Protein AF-A0A8B9G8N4-F1 (afdb_monomer_lite)

InterPro domains:
  IPR025252 Domain of unknown function DUF4200 [PF13863] (50-156)
  IPR051147 Cilia- and flagella-associated domain-containing protein [PTHR21683] (44-314)

Secondary structure (DSSP, 8-state):
-------------------------PPP-SS-----SS------HHHHHHHHHHHHHHHHHHHHHHHHHHHHHHHHHHHHHHHHHHHHHHHHHHHHHHHHHHHHHHHHHHHHHHHHHHHHHHHHHHHHHHHHHHHHHHHHHHHHHHHHHHHHHHH-SS--S--GGGT-SSHHHHHHHHHHHHHHHHHHHHHHHHHHHHHHHHHHHHHHHHHHHHHHHHHHHHHHHHHHHHHHHHHHHHHHHHHHHHHHHHHHHHHHHHHHHHHHHHHHHHHHHHHHHT------TT-HHHHHHHHHHH-TTS---------------HHHHHHHHHHHHHHHHHHHTS----PPPPP------------

Radius of gyration: 54.18 Å; chains: 1; bounding box: 128×54×162 Å

Structure (mmCIF, N/CA/C/O backbone):
data_AF-A0A8B9G8N4-F1
#
_entry.id   AF-A0A8B9G8N4-F1
#
loop_
_atom_site.group_PDB
_atom_site.id
_atom_site.type_symbol
_atom_site.label_atom_id
_atom_site.label_alt_id
_atom_site.label_comp_id
_atom_site.label_asym_id
_atom_site.label_entity_id
_atom_site.label_seq_id
_atom_site.pdbx_PDB_ins_code
_atom_site.Cartn_x
_atom_site.Cartn_y
_atom_site.Cartn_z
_atom_site.occupancy
_atom_site.B_iso_or_equiv
_atom_site.auth_seq_id
_atom_site.auth_comp_id
_atom_site.auth_asym_id
_atom_site.auth_atom_id
_atom_site.pdbx_PDB_model_num
ATOM 1 N N . MET A 1 1 ? -46.587 6.186 -11.486 1.00 39.38 1 MET A N 1
ATOM 2 C CA . MET A 1 1 ? -45.884 4.904 -11.262 1.00 39.38 1 MET A CA 1
ATOM 3 C C . MET A 1 1 ? -44.493 5.245 -10.731 1.00 39.38 1 MET A C 1
ATOM 5 O O . MET A 1 1 ? -43.544 5.272 -11.493 1.00 39.38 1 MET A O 1
ATOM 9 N N . GLY A 1 2 ? -44.382 5.864 -9.561 1.00 39.53 2 GLY A N 1
ATOM 10 C CA . GLY A 1 2 ? -44.390 5.238 -8.231 1.00 39.53 2 GLY A CA 1
ATOM 11 C C . GLY A 1 2 ? -43.097 5.715 -7.550 1.00 39.53 2 GLY A C 1
ATOM 12 O O . GLY A 1 2 ? -42.035 5.189 -7.842 1.00 39.53 2 GLY A O 1
ATOM 13 N N . GLU A 1 3 ? -43.065 6.950 -7.050 1.00 33.06 3 GLU A N 1
ATOM 14 C CA . GLU A 1 3 ? -43.271 7.308 -5.633 1.00 33.06 3 GLU A CA 1
ATOM 15 C C . GLU A 1 3 ? -42.428 6.493 -4.642 1.00 33.06 3 GLU A C 1
ATOM 17 O O . GLU A 1 3 ? -42.730 5.333 -4.374 1.00 33.06 3 GLU A O 1
ATOM 22 N N . GLN A 1 4 ? -41.417 7.156 -4.067 1.00 36.22 4 GLN A N 1
ATOM 23 C CA . GLN A 1 4 ? -41.193 7.318 -2.617 1.00 36.22 4 GLN A CA 1
ATOM 24 C C . GLN A 1 4 ? -39.926 8.182 -2.437 1.00 36.22 4 GLN A C 1
ATOM 26 O O . GLN A 1 4 ? -38.817 7.757 -2.733 1.00 36.22 4 GLN A O 1
ATOM 31 N N . ALA A 1 5 ? -40.070 9.498 -2.275 1.00 33.59 5 ALA A N 1
ATOM 32 C CA . ALA A 1 5 ? -40.311 10.187 -1.002 1.00 33.59 5 ALA A CA 1
ATOM 33 C C . ALA A 1 5 ? -39.092 10.123 -0.061 1.00 33.59 5 ALA A C 1
ATOM 35 O O . ALA A 1 5 ? -38.991 9.283 0.826 1.00 33.59 5 ALA A O 1
ATOM 36 N N . TRP A 1 6 ? -38.177 11.070 -0.273 1.00 35.38 6 TRP A N 1
ATOM 37 C CA . TRP A 1 6 ? -37.201 11.517 0.714 1.00 35.38 6 TRP A CA 1
ATOM 38 C C . TRP A 1 6 ? -37.885 12.469 1.684 1.00 35.38 6 TRP A C 1
ATOM 40 O O . TRP A 1 6 ? -38.344 13.508 1.236 1.00 35.38 6 TRP A O 1
ATOM 50 N N . LEU A 1 7 ? -37.924 12.131 2.972 1.00 34.75 7 LEU A N 1
ATOM 51 C CA . LEU A 1 7 ? -38.084 13.016 4.137 1.00 34.75 7 LEU A CA 1
ATOM 52 C C . LEU A 1 7 ? -37.931 12.128 5.400 1.00 34.75 7 LEU A C 1
ATOM 54 O O . LEU A 1 7 ? -38.252 10.944 5.345 1.00 34.75 7 LEU A O 1
ATOM 58 N N . PRO A 1 8 ? -37.594 12.664 6.582 1.00 43.00 8 PRO A N 1
ATOM 59 C CA . PRO A 1 8 ? -36.436 13.482 6.915 1.00 43.00 8 PRO A CA 1
ATOM 60 C C . PRO A 1 8 ? -35.615 12.847 8.061 1.00 43.00 8 PRO A C 1
ATOM 62 O O . PRO A 1 8 ? -36.068 11.966 8.792 1.00 43.00 8 PRO A O 1
ATOM 65 N N . VAL A 1 9 ? -34.401 13.362 8.266 1.00 39.47 9 VAL A N 1
ATOM 66 C CA . VAL A 1 9 ? -33.625 13.168 9.497 1.00 39.47 9 VAL A CA 1
ATOM 67 C C . VAL A 1 9 ? -34.418 13.763 10.662 1.00 39.47 9 VAL A C 1
ATOM 69 O O . VAL A 1 9 ? -34.434 14.974 10.871 1.00 39.47 9 VAL A O 1
ATOM 72 N N . LEU A 1 10 ? -35.096 12.903 11.418 1.00 32.69 10 LEU A N 1
ATOM 73 C CA . LEU A 1 10 ? -35.648 13.240 12.722 1.00 32.69 10 LEU A CA 1
ATOM 74 C C . LEU A 1 10 ? -34.599 12.917 13.781 1.00 32.69 10 LEU A C 1
ATOM 76 O O . LEU A 1 10 ? -34.412 11.778 14.203 1.00 32.69 10 LEU A O 1
ATOM 80 N N . SER A 1 11 ? -33.927 13.982 14.208 1.00 40.81 11 SER A N 1
ATOM 81 C CA . SER A 1 11 ? -33.392 14.104 15.554 1.00 40.81 11 SER A CA 1
ATOM 82 C C . SER A 1 11 ? -34.480 13.701 16.552 1.00 40.81 11 SER A C 1
ATOM 84 O O . SER A 1 11 ? -35.465 14.412 16.738 1.00 40.81 11 SER A O 1
ATOM 86 N N . SER A 1 12 ? -34.317 12.544 17.188 1.00 33.06 12 SER A N 1
ATOM 87 C CA . SER A 1 12 ? -35.028 12.211 18.418 1.00 33.06 12 SER A CA 1
ATOM 88 C C . SER A 1 12 ? -34.006 12.055 19.537 1.00 33.06 12 SER A C 1
ATOM 90 O O . SER A 1 12 ? -33.732 10.957 20.021 1.00 33.06 12 SER A O 1
ATOM 92 N N . GLY A 1 13 ? -33.456 13.188 19.972 1.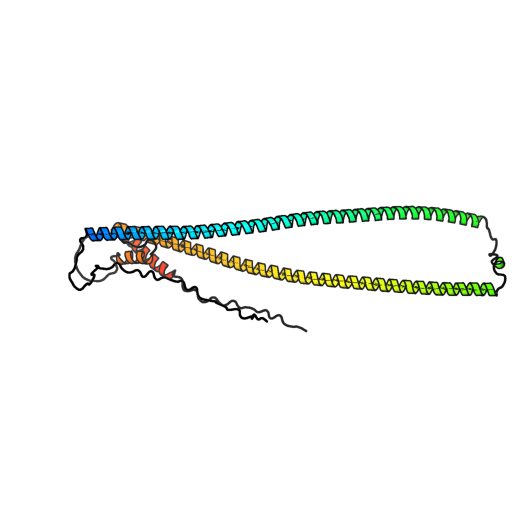00 38.06 13 GLY A N 1
ATOM 93 C CA . GLY A 1 13 ? -33.096 13.370 21.372 1.00 38.06 13 GLY A CA 1
ATOM 94 C C . GLY A 1 13 ? -34.372 13.296 22.210 1.00 38.06 13 GLY A C 1
ATOM 95 O O . GLY A 1 13 ? -34.955 14.312 22.568 1.00 38.06 13 GLY A O 1
ATOM 96 N N . GLY A 1 14 ? -34.855 12.080 22.451 1.00 29.02 14 GLY A N 1
ATOM 97 C CA . GLY A 1 14 ? -35.892 11.801 23.431 1.00 29.02 14 GLY A CA 1
ATOM 98 C C . GLY A 1 14 ? -35.212 11.447 24.750 1.00 29.02 14 GLY A C 1
ATOM 99 O O . GLY A 1 14 ? -34.323 10.593 24.746 1.00 29.02 14 GLY A O 1
ATOM 100 N N . PRO A 1 15 ? -35.578 12.074 25.879 1.00 34.56 15 PRO A N 1
ATOM 101 C CA . PRO A 1 15 ? -35.011 11.709 27.165 1.00 34.56 15 PRO A CA 1
ATOM 102 C C . PRO A 1 15 ? -35.326 10.237 27.425 1.00 34.56 15 PRO A C 1
ATOM 104 O O . PRO A 1 15 ? -36.451 9.788 27.184 1.00 34.56 15 PRO A O 1
ATOM 107 N N . CYS A 1 16 ? -34.351 9.493 27.947 1.00 31.69 16 CYS A N 1
ATOM 108 C CA . CYS A 1 16 ? -34.613 8.237 28.630 1.00 31.69 16 CYS A CA 1
ATOM 109 C C . CYS A 1 16 ? -35.627 8.528 29.741 1.00 31.69 16 CYS A C 1
ATOM 111 O O . CYS A 1 16 ? -35.262 8.856 30.868 1.00 31.69 16 CYS A O 1
ATOM 113 N N . ARG A 1 17 ? -36.923 8.423 29.429 1.00 30.75 17 ARG A N 1
ATOM 114 C CA . ARG A 1 17 ? -37.970 8.227 30.419 1.00 30.75 17 ARG A CA 1
ATOM 115 C C . ARG A 1 17 ? -37.684 6.851 30.989 1.00 30.75 17 ARG A C 1
ATOM 117 O O . ARG A 1 17 ? -38.178 5.833 30.512 1.00 30.75 17 ARG A O 1
ATOM 124 N N . VAL A 1 18 ? -36.816 6.834 31.995 1.00 31.03 18 VAL A N 1
ATOM 125 C CA . VAL A 1 18 ? -36.799 5.789 32.999 1.00 31.03 18 VAL A CA 1
ATOM 126 C C . VAL A 1 18 ? -38.251 5.699 33.440 1.00 31.03 18 VAL A C 1
ATOM 128 O O . VAL A 1 18 ? -38.769 6.605 34.092 1.00 31.03 18 VAL A O 1
ATOM 131 N N . LEU A 1 19 ? -38.943 4.647 33.004 1.00 31.84 19 LEU A N 1
ATOM 132 C CA . LEU A 1 19 ? -40.142 4.178 33.672 1.00 31.84 19 LEU A CA 1
ATOM 133 C C . LEU A 1 19 ? -39.670 3.737 35.058 1.00 31.84 19 LEU A C 1
ATOM 135 O O . LEU A 1 19 ? -39.466 2.556 35.331 1.00 31.84 19 LEU A O 1
ATOM 139 N N . LEU A 1 20 ? -39.446 4.723 35.927 1.00 32.00 20 LEU A N 1
ATOM 140 C CA . LEU A 1 20 ? -39.604 4.584 37.353 1.00 32.00 20 LEU A CA 1
ATOM 141 C C . LEU A 1 20 ? -41.070 4.214 37.502 1.00 32.00 20 LEU A C 1
ATOM 143 O O . LEU A 1 20 ? -41.938 5.071 37.625 1.00 32.00 20 LEU A O 1
ATOM 147 N N . MET A 1 21 ? -41.345 2.913 37.412 1.00 29.67 21 MET A N 1
ATOM 148 C CA . MET A 1 21 ? -42.465 2.354 38.137 1.00 29.67 21 MET A CA 1
ATOM 149 C C . MET A 1 21 ? -42.232 2.812 39.569 1.00 29.67 21 MET A C 1
ATOM 151 O O . MET A 1 21 ? -41.221 2.415 40.162 1.00 29.67 21 MET A O 1
ATOM 155 N N . PRO A 1 22 ? -43.079 3.702 40.107 1.00 32.06 22 PRO A N 1
ATOM 156 C CA . PRO A 1 22 ? -42.987 4.008 41.505 1.00 32.06 22 PRO A CA 1
ATOM 157 C C . PRO A 1 22 ? -43.350 2.694 42.178 1.00 32.06 22 PRO A C 1
ATOM 159 O O . PRO A 1 22 ? -44.507 2.271 42.169 1.00 32.06 22 PRO A O 1
ATOM 162 N N . TRP A 1 23 ? -42.350 2.020 42.743 1.00 31.38 23 TRP A N 1
ATOM 163 C CA . TRP A 1 23 ? -42.591 1.143 43.871 1.00 31.38 23 TRP A CA 1
ATOM 164 C C . TRP A 1 23 ? -43.091 2.077 44.959 1.00 31.38 23 TRP A C 1
ATOM 166 O O . TRP A 1 23 ? -42.331 2.608 45.762 1.00 31.38 23 TRP A O 1
ATOM 176 N N . ARG A 1 24 ? -44.386 2.385 44.884 1.00 27.33 24 ARG A N 1
ATOM 177 C CA . ARG A 1 24 ? -45.115 3.063 45.927 1.00 27.33 24 ARG A CA 1
ATOM 178 C C . ARG A 1 24 ? -45.006 2.088 47.082 1.00 27.33 24 ARG A C 1
ATOM 180 O O . ARG A 1 24 ? -45.647 1.040 47.068 1.00 27.33 24 ARG A O 1
ATOM 187 N N . TRP A 1 25 ? -44.082 2.373 47.989 1.00 29.38 25 TRP A N 1
ATOM 188 C CA . TRP A 1 25 ? -43.970 1.673 49.249 1.00 29.38 25 TRP A CA 1
ATOM 189 C C . TRP A 1 25 ? -45.291 1.955 49.956 1.00 29.38 25 TRP A C 1
ATOM 191 O O . TRP A 1 25 ? -45.520 3.043 50.482 1.00 29.38 25 TRP A O 1
ATOM 201 N N . VAL A 1 26 ? -46.241 1.038 49.787 1.00 33.56 26 VAL A N 1
ATOM 202 C CA . VAL A 1 26 ? -47.502 1.079 50.509 1.00 33.56 26 VAL A CA 1
ATOM 203 C C . VAL A 1 26 ? -47.109 0.737 51.941 1.00 33.56 26 VAL A C 1
ATOM 205 O O . VAL A 1 26 ? -46.559 -0.347 52.155 1.00 33.56 26 VAL A O 1
ATOM 208 N N . PRO A 1 27 ? -47.297 1.658 52.900 1.00 35.69 27 PRO A N 1
ATOM 209 C CA . PRO A 1 27 ? -46.991 1.368 54.290 1.00 35.69 27 PRO A CA 1
ATOM 210 C C . PRO A 1 27 ? -47.798 0.132 54.708 1.00 35.69 27 PRO A C 1
ATOM 212 O O . PRO A 1 27 ? -48.892 -0.087 54.171 1.00 35.69 27 PRO A O 1
ATOM 215 N N . PRO A 1 28 ? -47.283 -0.702 55.628 1.00 35.62 28 PRO A N 1
ATOM 216 C CA . PRO A 1 28 ? -48.047 -1.842 56.113 1.00 35.62 28 PRO A CA 1
ATOM 217 C C . PRO A 1 28 ? -49.401 -1.315 56.602 1.00 35.62 28 PRO A C 1
ATOM 219 O O . PRO A 1 28 ? -49.419 -0.298 57.303 1.00 35.62 28 PRO A O 1
ATOM 222 N N . PRO A 1 29 ? -50.537 -1.922 56.212 1.00 38.50 29 PRO A N 1
ATOM 223 C CA . PRO A 1 29 ? -51.821 -1.442 56.678 1.00 38.50 29 PRO A CA 1
ATOM 224 C C . PRO A 1 29 ? -51.824 -1.560 58.200 1.00 38.50 29 PRO A C 1
ATOM 226 O O . PRO A 1 29 ? -51.821 -2.663 58.752 1.00 38.50 29 PRO A O 1
ATOM 229 N N . GLY A 1 30 ? -51.802 -0.409 58.876 1.00 41.34 30 GLY A N 1
ATOM 230 C CA . GLY A 1 30 ? -52.313 -0.316 60.230 1.00 41.34 30 GLY A CA 1
ATOM 231 C C . GLY A 1 30 ? -53.709 -0.914 60.189 1.00 41.34 30 GLY A C 1
ATOM 232 O O . GLY A 1 30 ? -54.506 -0.492 59.363 1.00 41.34 30 GLY A O 1
ATOM 233 N N . HIS A 1 31 ? -53.914 -1.958 60.990 1.00 37.12 31 HIS A N 1
ATOM 234 C CA . HIS A 1 31 ? -55.184 -2.624 61.271 1.00 37.12 31 HIS A CA 1
ATOM 235 C C . HIS A 1 31 ? -56.150 -2.709 60.076 1.00 37.12 31 HIS A C 1
ATOM 237 O O . HIS A 1 31 ? -56.843 -1.755 59.743 1.00 37.12 31 HIS A O 1
ATOM 243 N N . SER A 1 32 ? -56.253 -3.887 59.458 1.00 38.97 32 SER A N 1
ATOM 244 C CA . SER A 1 32 ? -57.297 -4.202 58.479 1.00 38.97 32 SER A CA 1
ATOM 245 C C . SER A 1 32 ? -58.704 -4.086 59.091 1.00 38.97 32 SER A C 1
ATOM 247 O O . SER A 1 32 ? -59.327 -5.078 59.463 1.00 38.97 32 SER A O 1
ATOM 249 N N . GLU A 1 33 ? -59.229 -2.866 59.168 1.00 36.09 33 GLU A N 1
ATOM 250 C CA . GLU A 1 33 ? -60.650 -2.584 59.326 1.00 36.09 33 GLU A CA 1
ATOM 251 C C . GLU A 1 33 ? -61.278 -2.576 57.931 1.00 36.09 33 GLU A C 1
ATOM 253 O O . GLU A 1 33 ? -61.359 -1.565 57.237 1.00 36.09 33 GLU A O 1
ATOM 258 N N . LEU A 1 34 ? -61.684 -3.766 57.485 1.00 35.75 34 LEU A N 1
ATOM 259 C CA . LEU A 1 34 ? -62.596 -3.903 56.359 1.00 35.75 34 LEU A CA 1
ATOM 260 C C . LEU A 1 34 ? -63.964 -3.375 56.802 1.00 35.75 34 LEU A C 1
ATOM 262 O O . LEU A 1 34 ? -64.714 -4.066 57.492 1.00 35.75 34 LEU A O 1
ATOM 266 N N . HIS A 1 35 ? -64.290 -2.146 56.412 1.00 35.47 35 HIS A N 1
ATOM 267 C CA . HIS A 1 35 ? -65.642 -1.623 56.540 1.00 35.47 35 HIS A CA 1
ATOM 268 C C . HIS A 1 35 ? -66.554 -2.309 55.519 1.00 35.47 35 HIS A C 1
ATOM 270 O O . HIS A 1 35 ? -66.575 -1.977 54.338 1.00 35.47 35 HIS A O 1
ATOM 276 N N . THR A 1 36 ? -67.333 -3.270 56.002 1.00 38.47 36 THR A N 1
ATOM 277 C CA . THR A 1 36 ? -68.639 -3.621 55.435 1.00 38.47 36 THR A CA 1
ATOM 278 C C . THR A 1 36 ? -69.686 -3.363 56.507 1.00 38.47 36 THR A C 1
ATOM 280 O O . THR A 1 36 ? -69.408 -3.477 57.699 1.00 38.47 36 THR A O 1
ATOM 283 N N . ALA A 1 37 ? -70.873 -2.936 56.083 1.00 42.00 37 ALA A N 1
ATOM 284 C CA . ALA A 1 37 ? -71.862 -2.271 56.925 1.00 42.00 37 ALA A CA 1
ATOM 285 C C . ALA A 1 37 ? -72.417 -3.097 58.105 1.00 42.00 37 ALA A C 1
ATOM 287 O O . ALA A 1 37 ? -73.204 -2.550 58.870 1.00 42.00 37 ALA A O 1
ATOM 288 N N . HIS A 1 38 ? -72.030 -4.360 58.315 1.00 36.03 38 HIS A N 1
ATOM 289 C CA . HIS A 1 38 ? -72.494 -5.195 59.429 1.00 36.03 38 HIS A CA 1
ATOM 290 C C . HIS A 1 38 ? -71.322 -5.948 60.093 1.00 36.03 38 HIS A C 1
ATOM 292 O O . HIS A 1 38 ? -70.748 -6.843 59.487 1.00 36.03 38 HIS A O 1
ATOM 298 N N . GLY A 1 39 ? -71.017 -5.615 61.357 1.00 39.62 39 GLY A N 1
ATOM 299 C CA . GLY A 1 39 ? -70.266 -6.448 62.315 1.00 39.62 39 GLY A CA 1
ATOM 300 C C . GLY A 1 39 ? -68.752 -6.620 62.088 1.00 39.62 39 GLY A C 1
ATOM 301 O O . GLY A 1 39 ? -68.312 -7.236 61.124 1.00 39.62 39 GLY A O 1
ATOM 302 N N . ARG A 1 40 ? -67.925 -6.175 63.049 1.00 37.31 40 ARG A N 1
ATOM 303 C CA . ARG A 1 40 ? -66.485 -6.506 63.107 1.00 37.31 40 ARG A CA 1
ATOM 304 C C . ARG A 1 40 ? -66.292 -8.020 63.240 1.00 37.31 40 ARG A C 1
ATOM 306 O O . ARG A 1 40 ? -66.385 -8.563 64.339 1.00 37.31 40 ARG A O 1
ATOM 313 N N . MET A 1 41 ? -65.945 -8.696 62.149 1.00 49.38 41 MET A N 1
ATOM 314 C CA . MET A 1 41 ? -65.455 -10.071 62.211 1.00 49.38 41 MET A CA 1
ATOM 315 C C . MET A 1 41 ? -63.946 -10.051 62.476 1.00 49.38 41 MET A C 1
ATOM 317 O O . MET A 1 41 ? -63.127 -10.005 61.560 1.00 49.38 41 MET A O 1
ATOM 321 N N . VAL A 1 42 ? -63.566 -10.056 63.755 1.00 57.97 42 VAL A N 1
ATOM 322 C CA . VAL A 1 42 ? -62.172 -10.264 64.169 1.00 57.97 42 VAL A CA 1
ATOM 323 C C . VAL A 1 42 ? -61.807 -11.712 63.836 1.00 57.97 42 VAL A C 1
ATOM 325 O O . VAL A 1 42 ? -62.150 -12.644 64.563 1.00 57.97 42 VAL A O 1
ATOM 328 N N . LEU A 1 43 ? -61.151 -11.917 62.691 1.00 62.34 43 LEU A N 1
ATOM 329 C CA . LEU A 1 43 ? -60.581 -13.212 62.321 1.00 62.34 43 LEU A CA 1
ATOM 330 C C . LEU A 1 43 ? -59.625 -13.668 63.429 1.00 62.34 43 LEU A C 1
ATOM 332 O O . LEU A 1 43 ? -58.765 -12.902 63.867 1.00 62.34 43 LEU A O 1
ATOM 336 N N . ARG A 1 44 ? -59.743 -14.927 63.877 1.00 76.12 44 ARG A N 1
ATOM 337 C CA . ARG A 1 44 ? -58.830 -15.466 64.897 1.00 76.12 44 ARG A CA 1
ATOM 338 C C . ARG A 1 44 ? -57.377 -15.347 64.413 1.00 76.12 44 ARG A C 1
ATOM 340 O O . ARG A 1 44 ? -57.126 -15.582 63.223 1.00 76.12 44 ARG A O 1
ATOM 347 N N . PRO A 1 45 ? -56.412 -15.079 65.311 1.00 80.19 45 PRO A N 1
ATOM 348 C CA . PRO A 1 45 ? -54.993 -14.972 64.962 1.00 80.19 45 PRO A CA 1
ATOM 349 C C . PRO A 1 45 ? -54.465 -16.168 64.153 1.00 80.19 45 PRO A C 1
ATOM 351 O O . PRO A 1 45 ? -53.681 -16.001 63.221 1.00 80.19 45 PRO A O 1
ATOM 354 N N . SER A 1 46 ? -54.963 -17.372 64.446 1.00 81.69 46 SER A N 1
ATOM 355 C CA . SER A 1 46 ? -54.635 -18.613 63.737 1.00 81.69 46 SER A CA 1
ATOM 356 C C . SER A 1 46 ? -55.087 -18.617 62.271 1.00 81.69 46 SER A C 1
ATOM 358 O O . SER A 1 46 ? -54.321 -19.003 61.392 1.00 81.69 46 SER A O 1
ATOM 360 N N . THR A 1 47 ? -56.291 -18.128 61.975 1.00 86.00 47 THR A N 1
ATOM 361 C CA . THR A 1 47 ? -56.790 -17.955 60.598 1.00 86.00 47 THR A CA 1
ATOM 362 C C . THR A 1 47 ? -56.003 -16.898 59.825 1.00 86.00 47 THR A C 1
ATOM 364 O O . THR A 1 47 ? -55.688 -17.105 58.655 1.00 86.00 47 THR A O 1
ATOM 367 N N . CYS A 1 48 ? -55.625 -15.796 60.478 1.00 84.75 48 CYS A N 1
ATOM 368 C CA . CYS A 1 48 ? -54.842 -14.731 59.851 1.00 84.75 48 CYS A CA 1
ATOM 369 C C . CYS A 1 48 ? -53.423 -15.210 59.488 1.00 84.75 48 CYS A C 1
ATOM 371 O O . CYS A 1 48 ? -52.947 -14.982 58.376 1.00 84.75 48 CYS A O 1
ATOM 373 N N . LEU A 1 49 ? -52.782 -15.979 60.377 1.00 91.50 49 LEU A N 1
ATOM 374 C CA . LEU A 1 49 ? -51.488 -16.618 60.114 1.00 91.50 49 LEU A CA 1
ATOM 375 C C . LEU A 1 49 ? -51.532 -17.588 58.927 1.00 91.50 49 LEU A C 1
ATOM 377 O O . LEU A 1 49 ? -50.609 -17.603 58.113 1.00 91.50 49 LEU A O 1
ATOM 381 N N . LEU A 1 50 ? -52.589 -18.395 58.805 1.00 92.31 50 LEU A N 1
ATOM 382 C CA . LEU A 1 50 ? -52.732 -19.337 57.691 1.00 92.31 50 LEU A CA 1
ATOM 383 C C . LEU A 1 50 ? -52.910 -18.623 56.347 1.00 92.31 50 LEU A C 1
ATOM 385 O O . LEU A 1 50 ? -52.310 -19.044 55.358 1.00 92.31 50 LEU A O 1
ATOM 389 N N . LEU A 1 51 ? -53.682 -17.535 56.313 1.00 92.56 51 LEU A N 1
ATOM 390 C CA . LEU A 1 51 ? -53.824 -16.701 55.117 1.00 92.56 51 LEU A CA 1
ATOM 391 C C . LEU A 1 51 ? -52.487 -16.066 54.729 1.00 92.56 51 LEU A C 1
ATOM 393 O O . LEU A 1 51 ? -52.059 -16.204 53.587 1.00 92.56 51 LEU A O 1
ATOM 397 N N . LYS A 1 52 ? -51.758 -15.495 55.695 1.00 91.75 52 LYS A N 1
ATOM 398 C CA . LYS A 1 52 ? -50.432 -14.914 55.444 1.00 91.75 52 LYS A CA 1
ATOM 399 C C . LYS A 1 52 ? -49.421 -15.945 54.942 1.00 91.75 52 LYS A C 1
ATOM 401 O O . LYS A 1 52 ? -48.660 -15.651 54.028 1.00 91.75 52 LYS A O 1
ATOM 406 N N . ARG A 1 53 ? -49.439 -17.179 55.456 1.00 94.00 53 ARG A N 1
ATOM 407 C CA . ARG A 1 53 ? -48.589 -18.270 54.938 1.00 94.00 53 ARG A CA 1
ATOM 408 C C . ARG A 1 53 ? -48.924 -18.649 53.494 1.00 94.00 53 ARG A C 1
ATOM 410 O O . ARG A 1 53 ? -48.012 -18.947 52.726 1.00 94.00 53 ARG A O 1
ATOM 417 N N . ARG A 1 54 ? -50.206 -18.637 53.113 1.00 94.81 54 ARG A N 1
ATOM 418 C CA . ARG A 1 54 ? -50.627 -18.879 51.723 1.00 94.81 54 ARG A CA 1
ATOM 419 C C . ARG A 1 54 ? -50.179 -17.749 50.800 1.00 94.81 54 ARG A C 1
ATOM 421 O O . ARG A 1 54 ? -49.581 -18.038 49.769 1.00 94.81 54 ARG A O 1
ATOM 428 N N . GLU A 1 55 ? -50.370 -16.497 51.212 1.00 94.12 55 GLU A N 1
ATOM 429 C CA . GLU A 1 55 ? -49.899 -15.319 50.473 1.00 94.12 55 GLU A CA 1
ATOM 430 C C . GLU A 1 55 ? -48.380 -15.366 50.252 1.00 94.12 55 GLU A C 1
ATOM 432 O O . GLU A 1 55 ? -47.915 -15.195 49.128 1.00 94.12 55 GLU A O 1
ATOM 437 N N . VAL A 1 56 ? -47.595 -15.675 51.292 1.00 94.12 56 VAL A N 1
ATOM 438 C CA . VAL A 1 56 ? -46.133 -15.817 51.174 1.00 94.12 56 VAL A CA 1
ATOM 439 C C . VAL A 1 56 ? -45.768 -16.928 50.190 1.00 94.12 56 VAL A C 1
ATOM 441 O O . VAL A 1 56 ? -44.932 -16.713 49.316 1.00 94.12 56 VAL A O 1
ATOM 444 N N . ALA A 1 57 ? -46.429 -18.087 50.255 1.00 95.88 57 ALA A N 1
ATOM 445 C CA . ALA A 1 57 ? -46.176 -19.180 49.318 1.00 95.88 57 ALA A CA 1
ATOM 446 C C . ALA A 1 57 ? -46.526 -18.811 47.861 1.00 95.88 57 ALA A C 1
ATOM 448 O O . ALA A 1 57 ? -45.834 -19.229 46.932 1.00 95.88 57 ALA A O 1
ATOM 449 N N . GLU A 1 58 ? -47.582 -18.030 47.631 1.00 96.31 58 GLU A N 1
ATOM 450 C CA . GLU A 1 58 ? -47.952 -17.537 46.299 1.00 96.31 58 GLU A CA 1
ATOM 451 C C . GLU A 1 58 ? -46.953 -16.506 45.771 1.00 96.31 58 GLU A C 1
ATOM 453 O O . GLU A 1 58 ? -46.502 -16.616 44.627 1.00 96.31 58 GLU A O 1
ATOM 458 N N . VAL A 1 59 ? -46.541 -15.561 46.618 1.00 96.06 59 VAL A N 1
ATOM 459 C CA . VAL A 1 59 ? -45.522 -14.555 46.298 1.00 96.06 59 VAL A CA 1
ATOM 460 C C . VAL A 1 59 ? -44.178 -15.218 46.002 1.00 96.06 59 VAL A C 1
ATOM 462 O O . VAL A 1 59 ? -43.534 -14.884 45.006 1.00 96.06 59 VAL A O 1
ATOM 465 N N . GLU A 1 60 ? -43.772 -16.218 46.784 1.00 95.31 60 GLU A N 1
ATOM 466 C CA . GLU A 1 60 ? -42.561 -16.999 46.528 1.00 95.31 60 GLU A CA 1
ATOM 467 C C . GLU A 1 60 ? -42.620 -17.728 45.183 1.00 95.31 60 GLU A C 1
ATOM 469 O O . GLU A 1 60 ? -41.653 -17.691 44.417 1.00 95.31 60 GLU A O 1
ATOM 474 N N . ARG A 1 61 ? -43.751 -18.362 44.850 1.00 97.19 61 ARG A N 1
ATOM 475 C CA . ARG A 1 61 ? -43.939 -19.012 43.541 1.00 97.19 61 ARG A CA 1
ATOM 476 C C . ARG A 1 61 ? -43.878 -17.995 42.400 1.00 97.19 61 ARG A C 1
ATOM 478 O O . ARG A 1 61 ? -43.245 -18.270 41.380 1.00 97.19 61 ARG A O 1
ATOM 485 N N . ALA A 1 62 ? -44.491 -16.822 42.559 1.00 95.69 62 ALA A N 1
ATOM 486 C CA . ALA A 1 62 ? -44.455 -15.754 41.562 1.00 95.69 62 ALA A CA 1
ATOM 487 C C . ALA A 1 62 ? -43.031 -15.202 41.360 1.00 95.69 62 ALA A C 1
ATOM 489 O O . ALA A 1 62 ? -42.583 -15.045 40.223 1.00 95.69 62 ALA A O 1
ATOM 490 N N . LEU A 1 63 ? -42.284 -14.986 42.446 1.00 96.06 63 LEU A N 1
ATOM 491 C CA . LEU A 1 63 ? -40.878 -14.575 42.412 1.00 96.06 63 LEU A CA 1
ATOM 492 C C . LEU A 1 63 ? -39.989 -15.619 41.736 1.00 96.06 63 LEU A C 1
ATOM 494 O O . LEU A 1 63 ? -39.131 -15.250 40.934 1.00 96.06 63 LEU A O 1
ATOM 498 N N . ARG A 1 64 ? -40.196 -16.913 42.013 1.00 95.81 64 ARG A N 1
ATOM 499 C CA . ARG A 1 64 ? -39.464 -18.005 41.347 1.00 95.81 64 ARG A CA 1
ATOM 500 C C . ARG A 1 64 ? -39.698 -17.984 39.837 1.00 95.81 64 ARG A C 1
ATOM 502 O O . ARG A 1 64 ? -38.728 -17.914 39.088 1.00 95.81 64 ARG A O 1
ATOM 509 N N . ARG A 1 65 ? -40.957 -17.890 39.393 1.00 97.44 65 ARG A N 1
ATOM 510 C CA . ARG A 1 65 ? -41.300 -17.759 37.963 1.00 97.44 65 ARG A CA 1
ATOM 511 C C . ARG A 1 65 ? -40.657 -16.526 37.325 1.00 97.44 65 ARG A C 1
ATOM 513 O O . ARG A 1 65 ? -40.082 -16.622 36.245 1.00 97.44 65 ARG A O 1
ATOM 520 N N . GLN A 1 66 ? -40.691 -15.370 37.994 1.00 96.12 66 GLN A N 1
ATOM 521 C CA . GLN A 1 66 ? -40.032 -14.164 37.480 1.00 96.12 66 GLN A CA 1
ATOM 522 C C . GLN A 1 66 ? -38.512 -14.330 37.360 1.00 96.12 66 GLN A C 1
ATOM 524 O O . GLN A 1 66 ? -37.925 -13.873 36.379 1.00 96.12 66 GLN A O 1
ATOM 529 N N . ARG A 1 67 ? -37.863 -14.971 38.339 1.00 96.94 67 ARG A N 1
ATOM 530 C CA . ARG A 1 67 ? -36.418 -15.243 38.302 1.00 96.94 67 ARG A CA 1
ATOM 531 C C . ARG A 1 67 ? -36.064 -16.188 37.159 1.00 96.94 67 ARG A C 1
ATOM 533 O O . ARG A 1 67 ? -35.127 -15.892 36.427 1.00 96.94 67 ARG A O 1
ATOM 540 N N . GLU A 1 68 ? -36.834 -17.256 36.965 1.00 97.69 68 GLU A N 1
ATOM 541 C CA . GLU A 1 68 ? -36.650 -18.203 35.859 1.00 97.69 68 GLU A CA 1
ATOM 542 C C . GLU A 1 68 ? -36.777 -17.517 34.497 1.00 97.69 68 GLU A C 1
ATOM 544 O O . GLU A 1 68 ? -35.899 -17.673 33.650 1.00 97.69 68 GLU A O 1
ATOM 549 N N . VAL A 1 69 ? -37.814 -16.697 34.296 1.00 97.38 69 VAL A N 1
ATOM 550 C CA . VAL A 1 69 ? -38.006 -15.955 33.039 1.00 97.38 69 VAL A CA 1
ATOM 551 C C . VAL A 1 69 ? -36.858 -14.972 32.797 1.00 97.38 69 VAL A C 1
ATOM 553 O O . VAL A 1 69 ? -36.291 -14.952 31.705 1.00 97.38 69 VAL A O 1
ATOM 556 N N . ARG A 1 70 ? -36.449 -14.194 33.809 1.00 96.88 70 ARG A N 1
ATOM 557 C CA . ARG A 1 70 ? -35.312 -13.263 33.673 1.00 96.88 70 ARG A CA 1
ATOM 558 C C . ARG A 1 70 ? -33.996 -13.993 33.408 1.00 96.88 70 ARG A C 1
ATOM 560 O O . ARG A 1 70 ? -33.168 -13.492 32.652 1.00 96.88 70 ARG A O 1
ATOM 567 N N . PHE A 1 71 ? -33.787 -15.153 34.027 1.00 96.12 71 PHE A N 1
ATOM 568 C CA . PHE A 1 71 ? -32.596 -15.965 33.807 1.00 96.12 71 PHE A CA 1
ATOM 569 C C . PHE A 1 71 ? -32.566 -16.526 32.383 1.00 96.12 71 PHE A C 1
ATOM 571 O O . PHE A 1 71 ? -31.552 -16.375 31.706 1.00 96.12 71 PHE A O 1
ATOM 578 N N . ARG A 1 72 ? -33.687 -17.069 31.889 1.00 98.00 72 ARG A N 1
ATOM 579 C CA . ARG A 1 72 ? -33.816 -17.543 30.500 1.00 98.00 72 ARG A CA 1
ATOM 580 C C . ARG A 1 72 ? -33.514 -16.436 29.493 1.00 98.00 72 ARG A C 1
ATOM 582 O O . ARG A 1 72 ? -32.641 -16.613 28.654 1.00 98.00 72 ARG A O 1
ATOM 589 N N . GLN A 1 73 ? -34.109 -15.254 29.662 1.00 98.19 73 GLN A N 1
ATOM 590 C CA . GLN A 1 73 ? -33.832 -14.103 28.792 1.00 98.19 73 GLN A CA 1
ATOM 591 C C . GLN A 1 73 ? -32.358 -13.672 28.825 1.00 98.19 73 GLN A C 1
ATOM 593 O O . GLN A 1 73 ? -31.788 -13.305 27.799 1.00 98.19 73 GLN A O 1
ATOM 598 N N . ARG A 1 74 ? -31.711 -13.699 30.000 1.00 98.00 74 ARG A N 1
ATOM 599 C CA . ARG A 1 74 ? -30.271 -13.406 30.108 1.00 98.00 74 ARG A CA 1
ATOM 600 C C . ARG A 1 74 ? -29.431 -14.455 29.385 1.00 98.00 74 ARG A C 1
ATOM 602 O O . ARG A 1 74 ? -28.507 -14.081 28.670 1.00 98.00 74 ARG A O 1
ATOM 609 N N . MET A 1 75 ? -29.765 -15.733 29.534 1.00 97.75 75 MET A N 1
ATOM 610 C CA . MET A 1 75 ? -29.072 -16.824 28.851 1.00 97.75 75 MET A CA 1
ATOM 611 C C . MET A 1 75 ? -29.234 -16.747 27.332 1.00 97.75 75 MET A C 1
ATOM 613 O O . MET A 1 75 ? -28.249 -16.913 26.620 1.00 97.75 75 MET A O 1
ATOM 617 N N . GLU A 1 76 ? -30.423 -16.412 26.833 1.00 98.38 76 GLU A N 1
ATOM 618 C CA . GLU A 1 76 ? -30.673 -16.198 25.402 1.00 98.38 76 GLU A CA 1
ATOM 619 C C . GLU A 1 76 ? -29.836 -15.043 24.846 1.00 98.38 76 GLU A C 1
ATOM 621 O O . GLU A 1 76 ? -29.172 -15.198 23.823 1.00 98.38 76 GLU A O 1
ATOM 626 N N . ARG A 1 77 ? -29.779 -13.903 25.548 1.00 98.31 77 ARG A N 1
ATOM 627 C CA . ARG A 1 77 ? -28.934 -12.765 25.143 1.00 98.31 77 ARG A CA 1
ATOM 628 C C . ARG A 1 77 ? -27.452 -13.128 25.117 1.00 98.31 77 ARG A C 1
ATOM 630 O O . ARG A 1 77 ? -26.737 -12.722 24.204 1.00 98.31 77 ARG A O 1
ATOM 637 N N . LEU A 1 78 ? -26.982 -13.891 26.104 1.00 98.50 78 LEU A N 1
ATOM 638 C CA . LEU A 1 78 ? -25.599 -14.369 26.137 1.00 98.50 78 LEU A CA 1
ATOM 639 C C . LEU A 1 78 ? -25.318 -15.359 25.002 1.00 98.50 78 LEU A C 1
ATOM 641 O O . LEU A 1 78 ? -24.267 -15.264 24.376 1.00 98.50 78 LEU A O 1
ATOM 645 N N . ALA A 1 79 ? -26.250 -16.264 24.698 1.00 98.00 79 ALA A N 1
ATOM 646 C CA . ALA A 1 79 ? -26.127 -17.204 23.587 1.00 98.00 79 ALA A CA 1
ATOM 647 C C . ALA A 1 79 ? -26.072 -16.477 22.234 1.00 98.00 79 ALA A C 1
ATOM 649 O O . ALA A 1 79 ? -25.187 -16.751 21.427 1.00 98.00 79 ALA A O 1
ATOM 650 N N . GLN A 1 80 ? -26.940 -15.484 22.025 1.00 98.50 80 GLN A N 1
ATOM 651 C CA . GLN A 1 80 ? -26.908 -14.622 20.840 1.00 98.50 80 GLN A CA 1
ATOM 652 C C . GLN A 1 80 ? -25.579 -13.868 20.733 1.00 98.50 80 GLN A C 1
ATOM 654 O O . GLN A 1 80 ? -24.980 -13.806 19.661 1.00 98.50 80 GLN A O 1
ATOM 659 N N . ARG A 1 81 ? -25.077 -13.319 21.847 1.00 98.31 81 ARG A N 1
ATOM 660 C CA . ARG A 1 81 ? -23.793 -12.611 21.859 1.00 98.31 81 ARG A CA 1
ATOM 661 C C . ARG A 1 81 ? -22.626 -13.542 21.534 1.00 98.31 81 ARG A C 1
ATOM 663 O O . ARG A 1 81 ? -21.738 -13.124 20.801 1.00 98.31 81 ARG A O 1
ATOM 670 N N . ARG A 1 82 ? -22.638 -14.782 22.035 1.00 98.44 82 ARG A N 1
ATOM 671 C CA . ARG A 1 82 ? -21.641 -15.809 21.690 1.00 98.44 82 ARG A CA 1
ATOM 672 C C . ARG A 1 82 ? -21.655 -16.103 20.193 1.00 98.44 82 ARG A C 1
ATOM 674 O O . ARG A 1 82 ? -20.639 -15.898 19.552 1.00 98.44 82 ARG A O 1
ATOM 681 N N . GLN A 1 83 ? -22.822 -16.396 19.618 1.00 98.56 83 GLN A N 1
ATOM 682 C CA . GLN A 1 83 ? -22.947 -16.631 18.173 1.00 98.56 83 GLN A CA 1
ATOM 683 C C . GLN A 1 83 ? -22.452 -15.446 17.330 1.00 98.56 83 GLN A C 1
ATOM 685 O O . GLN A 1 83 ? -21.798 -15.636 16.309 1.00 98.56 83 GLN A O 1
ATOM 690 N N . GLN A 1 84 ? -22.736 -14.210 17.752 1.00 98.44 84 GLN A N 1
ATOM 691 C CA . GLN A 1 84 ? -22.230 -13.016 17.067 1.00 98.44 84 GLN A CA 1
ATOM 692 C C . GLN A 1 84 ? -20.705 -12.903 17.132 1.00 98.44 84 GLN A C 1
ATOM 694 O O . GLN A 1 84 ? -20.088 -12.454 16.166 1.00 98.44 84 GLN A O 1
ATOM 699 N N . LEU A 1 85 ? -20.100 -13.260 18.265 1.00 98.62 85 LEU A N 1
ATOM 700 C CA . LEU A 1 85 ? -18.648 -13.266 18.416 1.00 98.62 85 LEU A CA 1
ATOM 701 C C . LEU A 1 85 ? -18.020 -14.368 17.562 1.00 98.62 85 LEU A C 1
ATOM 703 O O . LEU A 1 85 ? -17.087 -14.064 16.828 1.00 98.62 85 LEU A O 1
ATOM 707 N N . ASP A 1 86 ? -18.596 -15.570 17.554 1.00 98.38 86 ASP A N 1
ATOM 708 C CA . ASP A 1 86 ? -18.116 -16.695 16.743 1.00 98.38 86 ASP A CA 1
ATOM 709 C C . ASP A 1 86 ? -18.131 -16.345 15.244 1.00 98.38 86 ASP A C 1
ATOM 711 O O . ASP A 1 86 ? -17.155 -16.564 14.528 1.00 98.38 86 ASP A O 1
ATOM 715 N N . GLN A 1 87 ? -19.205 -15.708 14.763 1.00 98.56 87 GLN A N 1
ATOM 716 C CA . GLN A 1 87 ? -19.295 -15.240 13.374 1.00 98.56 87 GLN A CA 1
ATOM 717 C C . GLN A 1 87 ? -18.265 -14.153 13.052 1.00 98.56 87 GLN A C 1
ATOM 719 O O . GLN A 1 87 ? -17.712 -14.121 11.954 1.00 98.56 87 GLN A O 1
ATOM 724 N N . ARG A 1 88 ? -18.016 -13.224 13.982 1.00 98.31 88 ARG A N 1
ATOM 725 C CA . ARG A 1 88 ? -17.001 -12.176 13.795 1.00 98.31 88 ARG A CA 1
ATOM 726 C C . ARG A 1 88 ? -15.602 -12.768 13.773 1.00 98.31 88 ARG A C 1
ATOM 728 O O . ARG A 1 88 ? -14.799 -12.363 12.942 1.00 98.31 88 ARG A O 1
ATOM 735 N N . GLU A 1 89 ? -15.333 -13.729 14.644 1.00 98.25 89 GLU A N 1
ATOM 736 C CA . GLU A 1 89 ? -14.068 -14.445 14.670 1.00 98.25 89 GLU A CA 1
ATOM 737 C C . GLU A 1 89 ? -13.834 -15.193 13.356 1.00 98.25 89 GLU A C 1
ATOM 739 O O . GLU A 1 89 ? -12.770 -15.046 12.763 1.00 98.25 89 GLU A O 1
ATOM 744 N N . GLN A 1 90 ? -14.835 -15.919 12.850 1.00 98.44 90 GLN A N 1
ATOM 745 C CA . GLN A 1 90 ? -14.757 -16.588 11.547 1.00 98.44 90 GLN A CA 1
ATOM 746 C C . GLN A 1 90 ? -14.448 -15.597 10.418 1.00 98.44 90 GLN A C 1
ATOM 748 O O . GLN A 1 90 ? -13.492 -15.804 9.681 1.00 98.44 90 GLN A O 1
ATOM 753 N N . ARG A 1 91 ? -15.155 -14.461 10.353 1.00 98.00 91 ARG A N 1
ATOM 754 C CA . ARG A 1 91 ? -14.874 -13.412 9.354 1.00 98.00 91 ARG A CA 1
ATOM 755 C C . ARG A 1 91 ? -13.441 -12.889 9.437 1.00 98.00 91 ARG A C 1
ATOM 757 O O . ARG A 1 91 ? -12.812 -12.665 8.409 1.00 98.00 91 ARG A O 1
ATOM 764 N N . LEU A 1 92 ? -12.922 -12.675 10.647 1.00 98.12 92 LEU A N 1
ATOM 765 C CA . LEU A 1 92 ? -11.540 -12.226 10.838 1.00 98.12 92 LEU A CA 1
ATOM 766 C C . LEU A 1 92 ? -10.533 -13.301 10.418 1.00 98.12 92 LEU A C 1
ATOM 768 O O . LEU A 1 92 ? -9.519 -12.970 9.806 1.00 98.12 92 LEU A O 1
ATOM 772 N N . ARG A 1 93 ? -10.822 -14.577 10.695 1.00 98.31 93 ARG A N 1
ATOM 773 C CA . ARG A 1 93 ? -10.007 -15.706 10.226 1.00 98.31 93 ARG A CA 1
ATOM 774 C C . ARG A 1 93 ? -9.987 -15.773 8.699 1.00 98.31 93 ARG A C 1
ATOM 776 O O . ARG A 1 93 ? -8.905 -15.875 8.132 1.00 98.31 93 ARG A O 1
ATOM 783 N N . ASP A 1 94 ? -11.135 -15.627 8.042 1.00 98.31 94 ASP A N 1
ATOM 784 C CA . ASP A 1 94 ? -11.236 -15.630 6.576 1.00 98.31 94 ASP A CA 1
ATOM 785 C C . ASP A 1 94 ? -10.441 -14.478 5.956 1.00 98.31 94 ASP A C 1
ATOM 787 O O . ASP A 1 94 ? -9.683 -14.667 5.006 1.00 98.31 94 ASP A O 1
ATOM 791 N N . VAL A 1 95 ? -10.553 -13.279 6.532 1.00 98.12 95 VAL A N 1
ATOM 792 C CA . VAL A 1 95 ? -9.754 -12.122 6.115 1.00 98.12 95 VAL A CA 1
ATOM 793 C C . VAL A 1 95 ? -8.258 -12.392 6.305 1.00 98.12 95 VAL A C 1
ATOM 795 O O . VAL A 1 95 ? -7.473 -12.107 5.403 1.00 98.12 95 VAL A O 1
ATOM 798 N N . GLY A 1 96 ? -7.859 -12.998 7.426 1.00 98.12 96 GLY A N 1
ATOM 799 C CA . GLY A 1 96 ? -6.478 -13.413 7.670 1.00 98.12 96 GLY A CA 1
ATOM 800 C C . GLY A 1 96 ? -5.953 -14.389 6.612 1.00 98.12 96 GLY A C 1
ATOM 801 O O . GLY A 1 96 ? -4.865 -14.179 6.081 1.00 98.12 96 GLY A O 1
ATOM 802 N N . LEU A 1 97 ? -6.740 -15.408 6.252 1.00 98.25 97 LEU A N 1
ATOM 803 C CA . LEU A 1 97 ? -6.394 -16.372 5.199 1.00 98.25 97 LEU A CA 1
ATOM 804 C C . LEU A 1 97 ? -6.302 -15.715 3.813 1.00 98.25 97 LEU A C 1
ATOM 806 O O . LEU A 1 97 ? -5.398 -16.016 3.035 1.00 98.25 97 LEU A O 1
ATOM 810 N N . ASN A 1 98 ? -7.195 -14.775 3.509 1.00 98.19 98 ASN A N 1
ATOM 811 C CA . ASN A 1 98 ? -7.148 -14.026 2.255 1.00 98.19 98 ASN A CA 1
ATOM 812 C C . ASN A 1 98 ? -5.894 -13.144 2.173 1.00 98.19 98 ASN A C 1
ATOM 814 O O . ASN A 1 98 ? -5.252 -13.074 1.122 1.00 98.19 98 ASN A O 1
ATOM 818 N N . PHE A 1 99 ? -5.506 -12.504 3.280 1.00 97.50 99 PHE A N 1
ATOM 819 C CA . PHE A 1 99 ? -4.278 -11.714 3.339 1.00 97.50 99 PHE A CA 1
ATOM 820 C C . PHE A 1 99 ? -3.024 -12.576 3.194 1.00 97.50 99 PHE A C 1
ATOM 822 O O . PHE A 1 99 ? -2.122 -12.200 2.447 1.00 97.50 99 PHE A O 1
ATOM 829 N N . THR A 1 100 ? -2.950 -13.741 3.843 1.00 98.00 100 THR A N 1
ATOM 830 C CA . THR A 1 100 ? -1.791 -14.634 3.681 1.00 98.00 100 THR A CA 1
ATOM 831 C C . THR A 1 100 ? -1.687 -15.164 2.252 1.00 98.00 100 THR A C 1
ATOM 833 O O . THR A 1 100 ? -0.598 -15.132 1.680 1.00 98.00 100 THR A O 1
ATOM 836 N N . ALA A 1 101 ? -2.804 -15.551 1.629 1.00 98.25 101 ALA A N 1
ATOM 837 C CA . ALA A 1 101 ? -2.835 -15.949 0.222 1.00 98.25 101 ALA A CA 1
ATOM 838 C C . ALA A 1 101 ? -2.398 -14.805 -0.712 1.00 98.25 101 ALA A C 1
ATOM 840 O O . ALA A 1 101 ? -1.638 -15.025 -1.659 1.00 98.25 101 ALA A O 1
ATOM 841 N N . PHE A 1 102 ? -2.816 -13.565 -0.430 1.00 98.31 102 PHE A N 1
ATOM 842 C CA . PHE A 1 102 ? -2.372 -12.387 -1.177 1.00 98.31 102 PHE A CA 1
ATOM 843 C C . PHE A 1 102 ? -0.858 -12.169 -1.068 1.00 98.31 102 PHE A C 1
ATOM 845 O O . PHE A 1 102 ? -0.210 -11.916 -2.086 1.00 98.31 102 PHE A O 1
ATOM 852 N N . LEU A 1 103 ? -0.292 -12.293 0.137 1.00 97.81 103 LEU A N 1
ATOM 853 C CA . LEU A 1 103 ? 1.149 -12.162 0.365 1.00 97.81 103 LEU A CA 1
ATOM 854 C C . LEU A 1 103 ? 1.944 -13.278 -0.325 1.00 97.81 103 LEU A C 1
ATOM 856 O O . LEU A 1 103 ? 2.988 -13.018 -0.915 1.00 97.81 103 LEU A O 1
ATOM 860 N N . GLN A 1 104 ? 1.439 -14.510 -0.325 1.00 98.31 104 GLN A N 1
ATOM 861 C CA . GLN A 1 104 ? 2.059 -15.606 -1.072 1.00 98.31 104 GLN A CA 1
ATOM 862 C C . GLN A 1 104 ? 2.025 -15.340 -2.582 1.00 98.31 104 GLN A C 1
ATOM 864 O O . GLN A 1 104 ? 3.041 -15.463 -3.265 1.00 98.31 104 GLN A O 1
ATOM 869 N N . ALA A 1 105 ? 0.880 -14.906 -3.116 1.00 98.00 105 ALA A N 1
ATOM 870 C CA . ALA A 1 105 ? 0.751 -14.571 -4.530 1.00 98.00 105 ALA A CA 1
ATOM 871 C C . ALA A 1 105 ? 1.633 -13.377 -4.930 1.00 98.00 105 ALA A C 1
ATOM 873 O O . ALA A 1 105 ? 2.161 -13.348 -6.045 1.00 98.00 105 ALA A O 1
ATOM 874 N N . SER A 1 106 ? 1.805 -12.386 -4.050 1.00 96.69 106 SER A N 1
ATOM 875 C CA . SER A 1 106 ? 2.699 -11.255 -4.301 1.00 96.69 106 SER A CA 1
ATOM 876 C C . SER A 1 106 ? 4.169 -11.675 -4.272 1.00 96.69 106 SER A C 1
ATOM 878 O O . SER A 1 106 ? 4.900 -11.275 -5.175 1.00 96.69 106 SER A O 1
ATOM 880 N N . ALA A 1 107 ? 4.577 -12.542 -3.341 1.00 97.38 107 ALA A N 1
ATOM 881 C CA . ALA A 1 107 ? 5.927 -13.101 -3.290 1.00 97.38 107 ALA A CA 1
ATOM 882 C C . ALA A 1 107 ? 6.265 -13.886 -4.570 1.00 97.38 107 ALA A C 1
ATOM 884 O O . ALA A 1 107 ? 7.287 -13.624 -5.199 1.00 97.38 107 ALA A O 1
ATOM 885 N N . VAL A 1 108 ? 5.358 -14.752 -5.041 1.00 98.25 108 VAL A N 1
ATOM 886 C CA . VAL A 1 108 ? 5.535 -15.486 -6.310 1.00 98.25 108 VAL A CA 1
ATOM 887 C C . VAL A 1 108 ? 5.636 -14.530 -7.507 1.00 98.25 108 VAL A C 1
ATOM 889 O O . VAL A 1 108 ? 6.425 -14.757 -8.424 1.00 98.25 108 VAL A O 1
ATOM 892 N N . ARG A 1 109 ? 4.860 -13.435 -7.530 1.00 97.25 109 ARG A N 1
ATOM 893 C CA . ARG A 1 109 ? 4.979 -12.409 -8.585 1.00 97.25 109 ARG A CA 1
ATOM 894 C C . ARG A 1 109 ? 6.326 -11.689 -8.537 1.00 97.25 109 ARG A C 1
ATOM 896 O O . ARG A 1 109 ? 6.905 -11.452 -9.595 1.00 97.25 109 ARG A O 1
ATOM 903 N N . GLN A 1 110 ? 6.812 -11.350 -7.344 1.00 97.50 110 GLN A N 1
ATOM 904 C CA . GLN A 1 110 ? 8.117 -10.713 -7.161 1.00 97.50 110 GLN A CA 1
ATOM 905 C C . GLN A 1 110 ? 9.247 -11.632 -7.622 1.00 97.50 110 GLN A C 1
ATOM 907 O O . GLN A 1 110 ? 10.093 -11.202 -8.399 1.00 97.50 110 GLN A O 1
ATOM 912 N N . GLU A 1 111 ? 9.220 -12.905 -7.231 1.00 97.75 111 GLU A N 1
ATOM 913 C CA . GLU A 1 111 ? 10.217 -13.890 -7.652 1.00 97.75 111 GLU A CA 1
ATOM 914 C C . GLU A 1 111 ? 10.252 -14.042 -9.178 1.00 97.75 111 GLU A C 1
ATOM 916 O O . GLU A 1 111 ? 11.318 -13.959 -9.785 1.00 97.75 111 GLU A O 1
ATOM 921 N N . ARG A 1 112 ? 9.085 -14.137 -9.829 1.00 97.75 112 ARG A N 1
ATOM 922 C CA . ARG A 1 112 ? 8.996 -14.176 -11.299 1.00 97.75 112 ARG A CA 1
ATOM 923 C C . ARG A 1 112 ? 9.540 -12.912 -11.960 1.00 97.75 112 ARG A C 1
ATOM 925 O O . ARG A 1 112 ? 10.173 -12.996 -13.008 1.00 97.75 112 ARG A O 1
ATOM 932 N N . ALA A 1 113 ? 9.277 -11.738 -11.388 1.00 97.50 113 ALA A N 1
ATOM 933 C CA . ALA A 1 113 ? 9.806 -10.482 -11.914 1.00 97.50 113 ALA A CA 1
ATOM 934 C C . ALA A 1 113 ? 11.338 -10.431 -11.800 1.00 97.50 113 ALA A C 1
ATOM 936 O O . ALA A 1 113 ? 12.004 -10.013 -12.746 1.00 97.50 113 ALA A O 1
ATOM 937 N N . LEU A 1 114 ? 11.894 -10.909 -10.683 1.00 97.94 114 LEU A N 1
ATOM 938 C CA . LEU A 1 114 ? 13.339 -11.010 -10.480 1.00 97.94 114 LEU A CA 1
ATOM 939 C C . LEU A 1 114 ? 13.984 -12.018 -11.437 1.00 97.94 114 LEU A C 1
ATOM 941 O O . LEU A 1 114 ? 15.007 -11.697 -12.035 1.00 97.94 114 LEU A O 1
ATOM 945 N N . GLN A 1 115 ? 13.371 -13.187 -11.634 1.00 98.06 115 GLN A N 1
ATOM 946 C CA . GLN A 1 115 ? 13.838 -14.193 -12.594 1.00 98.06 115 GLN A CA 1
ATOM 947 C C . GLN A 1 115 ? 13.869 -13.624 -14.017 1.00 98.06 115 GLN A C 1
ATOM 949 O O . GLN A 1 115 ? 14.913 -13.656 -14.658 1.00 98.06 115 GLN A O 1
ATOM 954 N N . ARG A 1 116 ? 12.788 -12.975 -14.468 1.00 97.62 116 ARG A N 1
ATOM 955 C CA . ARG A 1 116 ? 12.744 -12.322 -15.790 1.00 97.62 116 ARG A CA 1
ATOM 956 C C . ARG A 1 116 ? 13.785 -11.219 -15.938 1.00 97.62 116 ARG A C 1
ATOM 958 O O . ARG A 1 116 ? 14.386 -11.075 -16.996 1.00 97.62 116 ARG A O 1
ATOM 965 N N . ALA A 1 117 ? 14.007 -10.429 -14.888 1.00 97.69 117 ALA A N 1
ATOM 966 C CA . ALA A 1 117 ? 15.042 -9.404 -14.902 1.00 97.69 117 ALA A CA 1
ATOM 967 C C . ALA A 1 117 ? 16.449 -10.019 -14.986 1.00 97.69 117 ALA A C 1
ATOM 969 O O . ALA A 1 117 ? 17.308 -9.472 -15.674 1.00 97.69 117 ALA A O 1
ATOM 970 N N . ALA A 1 118 ? 16.694 -11.144 -14.310 1.00 97.50 118 ALA A N 1
ATOM 971 C CA . ALA A 1 118 ? 17.958 -11.869 -14.388 1.00 97.50 118 ALA A CA 1
ATOM 972 C C . ALA A 1 118 ? 18.173 -12.497 -15.775 1.00 97.50 118 ALA A C 1
ATOM 974 O O . ALA A 1 118 ? 19.245 -12.331 -16.348 1.00 97.50 118 ALA A O 1
ATOM 975 N N . GLU A 1 119 ? 17.146 -13.131 -16.341 1.00 98.19 119 GLU A N 1
ATOM 976 C CA . GLU A 1 119 ? 17.160 -13.691 -17.698 1.00 98.19 119 GLU A CA 1
ATOM 977 C C . GLU A 1 119 ? 17.423 -12.610 -18.750 1.00 98.19 119 GLU A C 1
ATOM 979 O O . GLU A 1 119 ? 18.304 -12.773 -19.587 1.00 98.19 119 GLU A O 1
ATOM 984 N N . ALA A 1 120 ? 16.735 -11.466 -18.673 1.00 97.56 120 ALA A N 1
ATOM 985 C CA . ALA A 1 120 ? 16.963 -10.349 -19.588 1.00 97.56 120 ALA A CA 1
ATOM 986 C C . ALA A 1 120 ? 18.399 -9.807 -19.486 1.00 97.56 120 ALA A C 1
ATOM 988 O O . ALA A 1 120 ? 19.025 -9.515 -20.501 1.00 97.56 120 ALA A O 1
ATOM 989 N N . ARG A 1 121 ? 18.956 -9.708 -18.270 1.00 97.50 121 ARG A N 1
ATOM 990 C CA . ARG A 1 121 ? 20.361 -9.310 -18.071 1.00 97.50 121 ARG A CA 1
ATOM 991 C C . ARG A 1 121 ? 21.333 -10.329 -18.660 1.00 97.50 121 ARG A C 1
ATOM 993 O O . ARG A 1 121 ? 22.325 -9.920 -19.253 1.00 97.50 121 ARG A O 1
ATOM 1000 N N . ALA A 1 122 ? 21.056 -11.623 -18.506 1.00 97.75 122 ALA A N 1
ATOM 1001 C CA . ALA A 1 122 ? 21.870 -12.681 -19.095 1.00 97.75 122 ALA A CA 1
ATOM 1002 C C . ALA A 1 122 ? 21.841 -12.614 -20.631 1.00 97.75 122 ALA A C 1
ATOM 1004 O O . ALA A 1 122 ? 22.897 -12.631 -21.250 1.00 97.75 122 ALA A O 1
ATOM 1005 N N . GLN A 1 123 ? 20.663 -12.420 -21.231 1.00 97.44 123 GLN A N 1
ATOM 1006 C CA . GLN A 1 123 ? 20.512 -12.267 -22.683 1.00 97.44 123 GLN A CA 1
ATOM 1007 C C . GLN A 1 123 ? 21.265 -11.048 -23.226 1.00 97.44 123 GLN A C 1
ATOM 1009 O O . GLN A 1 123 ? 21.929 -11.147 -24.252 1.00 97.44 123 GLN A O 1
ATOM 1014 N N . VAL A 1 124 ? 21.198 -9.904 -22.537 1.00 97.69 124 VAL A N 1
ATOM 1015 C CA . VAL A 1 124 ? 21.972 -8.713 -22.927 1.00 97.69 124 VAL A CA 1
ATOM 1016 C C . VAL A 1 124 ? 23.472 -8.993 -22.832 1.00 97.69 124 VAL A C 1
ATOM 1018 O O . VAL A 1 124 ? 24.202 -8.683 -23.764 1.00 97.69 124 VAL A O 1
ATOM 1021 N N . ALA A 1 125 ? 23.933 -9.649 -21.763 1.00 97.94 125 ALA A N 1
ATOM 1022 C CA . ALA A 1 125 ? 25.344 -10.003 -21.618 1.00 97.94 125 ALA A CA 1
ATOM 1023 C C . ALA A 1 125 ? 25.830 -10.979 -22.708 1.00 97.94 125 ALA A C 1
ATOM 1025 O O . ALA A 1 125 ? 26.960 -10.856 -23.182 1.00 97.94 125 ALA A O 1
ATOM 1026 N N . GLU A 1 126 ? 24.989 -11.929 -23.127 1.00 97.94 126 GLU A N 1
ATOM 1027 C CA . GLU A 1 126 ? 25.272 -12.821 -24.258 1.00 97.94 126 GLU A CA 1
ATOM 1028 C C . GLU A 1 126 ? 25.377 -12.036 -25.571 1.00 97.94 126 GLU A C 1
ATOM 1030 O O . GLU A 1 126 ? 26.371 -12.175 -26.285 1.00 97.94 126 GLU A O 1
ATOM 1035 N N . GLN A 1 127 ? 24.416 -11.150 -25.847 1.00 97.56 127 GLN A N 1
ATOM 1036 C CA . GLN A 1 127 ? 24.433 -10.285 -27.031 1.00 97.56 127 GLN A CA 1
ATOM 1037 C C . GLN A 1 127 ? 25.653 -9.356 -27.050 1.00 97.56 127 GLN A C 1
ATOM 1039 O O . GLN A 1 127 ? 26.293 -9.206 -28.090 1.00 97.56 127 GLN A O 1
ATOM 1044 N N . ASP A 1 128 ? 26.027 -8.774 -25.911 1.00 97.50 128 ASP A N 1
ATOM 1045 C CA . ASP A 1 128 ? 27.211 -7.923 -25.782 1.00 97.50 128 ASP A CA 1
ATOM 1046 C C . ASP A 1 128 ? 28.501 -8.720 -26.027 1.00 97.50 128 ASP A C 1
ATOM 1048 O O . ASP A 1 128 ? 29.421 -8.242 -26.700 1.00 97.50 128 ASP A O 1
ATOM 1052 N N . ALA A 1 129 ? 28.575 -9.959 -25.531 1.00 98.00 129 ALA A N 1
ATOM 1053 C CA . ALA A 1 129 ? 29.710 -10.844 -25.776 1.00 98.00 129 ALA A CA 1
ATOM 1054 C C . ALA A 1 129 ? 29.817 -11.241 -27.258 1.00 98.00 129 ALA A C 1
ATOM 1056 O O . ALA A 1 129 ? 30.918 -11.265 -27.816 1.00 98.00 129 ALA A O 1
ATOM 1057 N N . GLU A 1 130 ? 28.694 -11.528 -27.915 1.00 97.94 130 GLU A N 1
ATOM 1058 C CA . GLU A 1 130 ? 28.641 -11.801 -29.353 1.00 97.94 130 GLU A CA 1
ATOM 1059 C C . GLU A 1 130 ? 29.023 -10.573 -30.178 1.00 97.94 130 GLU A C 1
ATOM 1061 O O . GLU A 1 130 ? 29.868 -10.670 -31.074 1.00 97.94 130 GLU A O 1
ATOM 1066 N N . ALA A 1 131 ? 28.493 -9.400 -29.831 1.00 97.38 131 ALA A N 1
ATOM 1067 C CA . ALA A 1 131 ? 28.866 -8.142 -30.454 1.00 97.38 131 ALA A CA 1
ATOM 1068 C C . ALA A 1 131 ? 30.374 -7.906 -30.314 1.00 97.38 131 ALA A C 1
ATOM 1070 O O . ALA A 1 131 ? 31.043 -7.631 -31.311 1.00 97.38 131 ALA A O 1
ATOM 1071 N N . ALA A 1 132 ? 30.949 -8.077 -29.122 1.00 98.06 132 ALA A N 1
ATOM 1072 C CA . ALA A 1 132 ? 32.385 -7.931 -28.903 1.00 98.06 132 ALA A CA 1
ATOM 1073 C C . ALA A 1 132 ? 33.212 -8.901 -29.769 1.00 98.06 132 ALA A C 1
ATOM 1075 O O . ALA A 1 132 ? 34.210 -8.490 -30.369 1.00 98.06 132 ALA A O 1
ATOM 107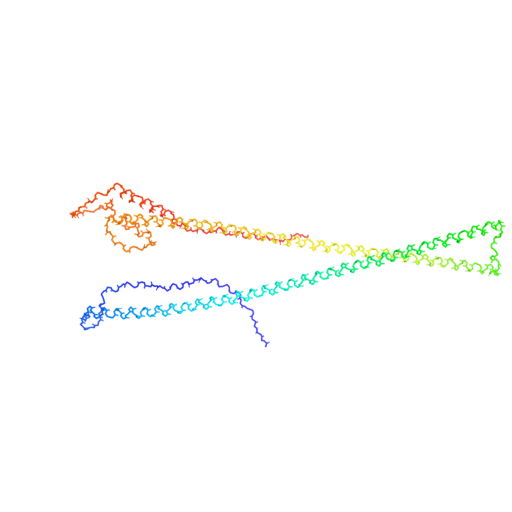6 N N . ARG A 1 133 ? 32.782 -10.165 -29.901 1.00 98.50 133 ARG A N 1
ATOM 1077 C CA . ARG A 1 133 ? 33.429 -11.157 -30.782 1.00 98.50 133 ARG A CA 1
ATOM 1078 C C . ARG A 1 133 ? 33.402 -10.718 -32.247 1.00 98.50 133 ARG A C 1
ATOM 1080 O O . ARG A 1 133 ? 34.438 -10.766 -32.911 1.00 98.50 133 ARG A O 1
ATOM 1087 N N . LEU A 1 134 ? 32.257 -10.252 -32.746 1.00 98.00 134 LEU A N 1
ATOM 1088 C CA . LEU A 1 134 ? 32.123 -9.767 -34.124 1.00 98.00 134 LEU A CA 1
ATOM 1089 C C . LEU A 1 134 ? 32.987 -8.523 -34.379 1.00 98.00 134 LEU A C 1
ATOM 1091 O O . LEU A 1 134 ? 33.660 -8.443 -35.406 1.00 98.00 134 LEU A O 1
ATOM 1095 N N . HIS A 1 135 ? 33.050 -7.583 -33.432 1.00 98.06 135 HIS A N 1
ATOM 1096 C CA . HIS A 1 135 ? 33.921 -6.408 -33.540 1.00 98.06 135 HIS A CA 1
ATOM 1097 C C . HIS A 1 135 ? 35.404 -6.796 -33.619 1.00 98.06 135 HIS A C 1
ATOM 1099 O O . HIS A 1 135 ? 36.139 -6.241 -34.435 1.00 98.06 135 HIS A O 1
ATOM 1105 N N . GLN A 1 136 ? 35.848 -7.778 -32.826 1.00 98.06 136 GLN A N 1
ATOM 1106 C CA . GLN A 1 136 ? 37.218 -8.298 -32.906 1.00 98.06 136 GLN A CA 1
ATOM 1107 C C . GLN A 1 136 ? 37.509 -8.940 -34.270 1.00 98.06 136 GLN A C 1
ATOM 1109 O O . GLN A 1 136 ? 38.569 -8.698 -34.851 1.00 98.06 136 GLN A O 1
ATOM 1114 N N . GLN A 1 137 ? 36.565 -9.715 -34.814 1.00 98.19 137 GLN A N 1
ATOM 1115 C CA . GLN A 1 137 ? 36.696 -10.311 -36.147 1.00 98.19 137 GLN A CA 1
ATOM 1116 C C . GLN A 1 137 ? 36.788 -9.241 -37.243 1.00 98.19 137 GLN A C 1
ATOM 1118 O O . GLN A 1 137 ? 37.673 -9.312 -38.099 1.00 98.19 137 GLN A O 1
ATOM 1123 N N . LEU A 1 138 ? 35.932 -8.216 -37.191 1.00 97.69 138 LEU A N 1
ATOM 1124 C CA . LEU A 1 138 ? 35.968 -7.091 -38.128 1.00 97.69 138 LEU A CA 1
ATOM 1125 C C . LEU A 1 138 ? 37.289 -6.323 -38.047 1.00 97.69 138 LEU A C 1
ATOM 1127 O O . LEU A 1 138 ? 37.881 -6.036 -39.086 1.00 97.69 138 LEU A O 1
ATOM 1131 N N . ALA A 1 139 ? 37.788 -6.044 -36.841 1.00 98.00 139 ALA A N 1
ATOM 1132 C CA . ALA A 1 139 ? 39.082 -5.394 -36.653 1.00 98.00 139 ALA A CA 1
ATOM 1133 C C . ALA A 1 139 ? 40.228 -6.228 -37.257 1.00 98.00 139 ALA A C 1
ATOM 1135 O O . ALA A 1 139 ? 41.102 -5.683 -37.933 1.00 98.00 139 ALA A O 1
ATOM 1136 N N . GLY A 1 140 ? 40.202 -7.554 -37.084 1.00 97.62 140 GLY A N 1
ATOM 1137 C CA . GLY A 1 140 ? 41.171 -8.463 -37.704 1.00 97.62 140 GLY A CA 1
ATOM 1138 C C . GLY A 1 140 ? 41.131 -8.426 -39.237 1.00 97.62 140 GLY A C 1
ATOM 1139 O O . GLY A 1 140 ? 42.176 -8.321 -39.886 1.00 97.62 140 GLY A O 1
ATOM 1140 N N . LEU A 1 141 ? 39.932 -8.446 -39.827 1.00 97.88 141 LEU A N 1
ATOM 1141 C CA . LEU A 1 141 ? 39.746 -8.339 -41.278 1.00 97.88 141 LEU A CA 1
ATOM 1142 C C . LEU A 1 141 ? 40.189 -6.974 -41.821 1.00 97.88 141 LEU A C 1
ATOM 1144 O O . LEU A 1 141 ? 40.847 -6.913 -42.860 1.00 97.88 141 LEU A O 1
ATOM 1148 N N . GLN A 1 142 ? 39.885 -5.886 -41.112 1.00 97.25 142 GLN A N 1
ATOM 1149 C CA . GLN A 1 142 ? 40.327 -4.536 -41.472 1.00 97.25 142 GLN A CA 1
ATOM 1150 C C . GLN A 1 142 ? 41.852 -4.431 -41.467 1.00 97.25 142 GLN A C 1
ATOM 1152 O O . GLN A 1 142 ? 42.431 -3.979 -42.451 1.00 97.25 142 GLN A O 1
ATOM 1157 N N . GLN A 1 143 ? 42.521 -4.943 -40.429 1.00 97.38 143 GLN A N 1
ATOM 1158 C CA . GLN A 1 143 ? 43.984 -4.992 -40.390 1.00 97.38 143 GLN A CA 1
ATOM 1159 C C . GLN A 1 143 ? 44.563 -5.806 -41.551 1.00 97.38 143 GLN A C 1
ATOM 1161 O O . GLN A 1 143 ? 45.578 -5.422 -42.133 1.00 97.38 143 GLN A O 1
ATOM 1166 N N . HIS A 1 144 ? 43.935 -6.929 -41.913 1.00 96.69 144 HIS A N 1
ATOM 1167 C CA . HIS A 1 144 ? 44.376 -7.730 -43.052 1.00 96.69 144 HIS A CA 1
ATOM 1168 C C . HIS A 1 144 ? 44.228 -6.969 -44.376 1.00 96.69 144 HIS A C 1
ATOM 1170 O O . HIS A 1 144 ? 45.178 -6.909 -45.159 1.00 96.69 144 HIS A O 1
ATOM 1176 N N . ARG A 1 145 ? 43.078 -6.319 -44.594 1.00 96.38 145 ARG A N 1
ATOM 1177 C CA . ARG A 1 145 ? 42.836 -5.441 -45.746 1.00 96.38 145 ARG A CA 1
ATOM 1178 C C . ARG A 1 145 ? 43.867 -4.318 -45.812 1.00 96.38 145 ARG A C 1
ATOM 1180 O O . ARG A 1 145 ? 44.418 -4.071 -46.878 1.00 96.38 145 ARG A O 1
ATOM 1187 N N . ASP A 1 146 ? 44.156 -3.663 -44.694 1.00 95.62 146 ASP A N 1
ATOM 1188 C CA . ASP A 1 146 ? 45.092 -2.540 -44.654 1.00 95.62 146 ASP A CA 1
ATOM 1189 C C . ASP A 1 146 ? 46.531 -2.999 -44.932 1.00 95.62 146 ASP A C 1
ATOM 1191 O O . ASP A 1 146 ? 47.248 -2.335 -45.678 1.00 95.62 146 ASP A O 1
ATOM 1195 N N . ARG A 1 147 ? 46.939 -4.179 -44.440 1.00 95.38 147 ARG A N 1
ATOM 1196 C CA . ARG A 1 147 ? 48.223 -4.809 -44.806 1.00 95.38 147 ARG A CA 1
ATOM 1197 C C . ARG A 1 147 ? 48.301 -5.119 -46.300 1.00 95.38 147 ARG A C 1
ATOM 1199 O O . ARG A 1 147 ? 49.334 -4.869 -46.918 1.00 95.38 147 ARG A O 1
ATOM 1206 N N . LEU A 1 148 ? 47.231 -5.653 -46.894 1.00 92.94 148 LEU A N 1
ATOM 1207 C CA . LEU A 1 148 ? 47.161 -5.895 -48.339 1.00 92.94 148 LEU A CA 1
ATOM 1208 C C . LEU A 1 148 ? 47.215 -4.582 -49.128 1.00 92.94 148 LEU A C 1
ATOM 1210 O O . LEU A 1 148 ? 47.963 -4.488 -50.096 1.00 92.94 148 LEU A O 1
ATOM 1214 N N . ALA A 1 149 ? 46.497 -3.549 -48.687 1.00 88.81 149 ALA A N 1
ATOM 1215 C CA . ALA A 1 149 ? 46.525 -2.225 -49.297 1.00 88.81 149 ALA A CA 1
ATOM 1216 C C . ALA A 1 149 ? 47.918 -1.586 -49.209 1.00 88.81 149 ALA A C 1
ATOM 1218 O O . ALA A 1 149 ? 48.388 -1.009 -50.184 1.00 88.81 149 ALA A O 1
ATOM 1219 N N . GLN A 1 150 ? 48.613 -1.715 -48.076 1.00 89.94 150 GLN A N 1
ATOM 1220 C CA . GLN A 1 150 ? 50.000 -1.266 -47.926 1.00 89.94 150 GLN A CA 1
ATOM 1221 C C . GLN A 1 150 ? 50.945 -2.025 -48.863 1.00 89.94 150 GLN A C 1
ATOM 1223 O O . GLN A 1 150 ? 51.768 -1.395 -49.521 1.00 89.94 150 GLN A O 1
ATOM 1228 N N . ARG A 1 151 ? 50.790 -3.352 -48.986 1.00 88.50 151 ARG A N 1
ATOM 1229 C CA . ARG A 1 151 ? 51.552 -4.164 -49.950 1.00 88.50 151 ARG A CA 1
ATOM 1230 C C . ARG A 1 151 ? 51.302 -3.712 -51.387 1.00 88.50 151 ARG A C 1
ATOM 1232 O O . ARG A 1 151 ? 52.260 -3.488 -52.117 1.00 88.50 151 ARG A O 1
ATOM 1239 N N . LEU A 1 152 ? 50.043 -3.499 -51.770 1.00 83.81 152 LEU A N 1
ATOM 1240 C CA . LEU A 1 152 ? 49.688 -2.958 -53.085 1.00 83.81 152 LEU A CA 1
ATOM 1241 C C . LEU A 1 152 ? 50.323 -1.582 -53.321 1.00 83.81 152 LEU A C 1
ATOM 1243 O O . LEU A 1 152 ? 50.922 -1.376 -54.367 1.00 83.81 152 LEU A O 1
ATOM 1247 N N . ARG A 1 153 ? 50.284 -0.673 -52.337 1.00 81.06 153 ARG A N 1
ATOM 1248 C CA . ARG A 1 153 ? 50.945 0.644 -52.427 1.00 81.06 153 ARG A CA 1
ATOM 1249 C C . ARG A 1 153 ? 52.463 0.526 -52.582 1.00 81.06 153 ARG A C 1
ATOM 1251 O O . ARG A 1 153 ? 53.037 1.253 -53.379 1.00 81.06 153 ARG A O 1
ATOM 1258 N N . SER A 1 154 ? 53.116 -0.396 -51.870 1.00 77.25 154 SER A N 1
ATOM 1259 C CA . SER A 1 154 ? 54.565 -0.625 -52.009 1.00 77.25 154 SER A CA 1
ATOM 1260 C C . SER A 1 154 ? 54.962 -1.254 -53.348 1.00 77.25 154 SER A C 1
ATOM 1262 O O . SER A 1 154 ? 56.070 -1.027 -53.822 1.00 77.25 154 SER A O 1
ATOM 1264 N N . LEU A 1 155 ? 54.056 -2.015 -53.971 1.00 77.00 155 LEU A N 1
ATOM 1265 C CA . LEU A 1 155 ? 54.231 -2.586 -55.310 1.00 77.00 155 LEU A CA 1
ATOM 1266 C C . LEU A 1 155 ? 53.893 -1.580 -56.426 1.00 77.00 155 LEU A C 1
ATOM 1268 O O . LEU A 1 155 ? 54.137 -1.861 -57.597 1.00 77.00 155 LEU A O 1
ATOM 1272 N N . HIS A 1 156 ? 53.352 -0.410 -56.075 1.00 57.50 156 HIS A N 1
ATOM 1273 C CA . HIS A 1 156 ? 52.975 0.644 -57.011 1.00 57.50 156 HIS A CA 1
ATOM 1274 C C . HIS A 1 156 ? 53.690 1.969 -56.680 1.00 57.50 156 HIS A C 1
ATOM 1276 O O . HIS A 1 156 ? 53.071 2.905 -56.168 1.00 57.50 156 HIS A O 1
ATOM 1282 N N . PRO A 1 157 ? 55.003 2.096 -56.968 1.00 55.94 157 PRO A N 1
ATOM 1283 C CA . PRO A 1 157 ? 55.654 3.394 -56.942 1.00 55.94 157 PRO A CA 1
ATOM 1284 C C . PRO A 1 157 ? 55.234 4.149 -58.209 1.00 55.94 157 PRO A C 1
ATOM 1286 O O . PRO A 1 157 ? 55.696 3.838 -59.299 1.00 55.94 157 PRO A O 1
ATOM 1289 N N . ALA A 1 158 ? 54.319 5.107 -58.052 1.00 58.53 158 ALA A N 1
ATOM 1290 C CA . ALA A 1 158 ? 53.877 6.034 -59.095 1.00 58.53 158 ALA A CA 1
ATOM 1291 C C . ALA A 1 158 ? 53.482 5.365 -60.428 1.00 58.53 158 ALA A C 1
ATOM 1293 O O . ALA A 1 158 ? 54.226 5.390 -61.404 1.00 58.53 158 ALA A O 1
ATOM 1294 N N . ALA A 1 159 ? 52.265 4.827 -60.504 1.00 52.28 159 ALA A N 1
ATOM 1295 C CA . ALA A 1 159 ? 51.652 4.543 -61.793 1.00 52.28 159 ALA A CA 1
ATOM 1296 C C . ALA A 1 159 ? 50.170 4.921 -61.778 1.00 52.28 159 ALA A C 1
ATOM 1298 O O . ALA A 1 159 ? 49.338 4.251 -61.176 1.00 52.28 159 ALA A O 1
ATOM 1299 N N . SER A 1 160 ? 49.919 5.998 -62.517 1.00 49.09 160 SER A N 1
ATOM 1300 C CA . SER A 1 160 ? 48.674 6.368 -63.178 1.00 49.09 160 SER A CA 1
ATOM 1301 C C . SER A 1 160 ? 47.531 6.882 -62.309 1.00 49.09 160 SER A C 1
ATOM 1303 O O . SER A 1 160 ? 46.874 6.163 -61.559 1.00 49.09 160 SER A O 1
ATOM 1305 N N . GLU A 1 161 ? 47.225 8.160 -62.549 1.00 52.84 161 GLU A N 1
ATOM 1306 C CA . GLU A 1 161 ? 45.848 8.636 -62.653 1.00 52.84 161 GLU A CA 1
ATOM 1307 C C . GLU A 1 161 ? 44.915 7.547 -63.206 1.00 52.84 161 GLU A C 1
ATOM 1309 O O . GLU A 1 161 ? 45.316 6.767 -64.078 1.00 52.84 161 GLU A O 1
ATOM 1314 N N . PRO A 1 162 ? 43.661 7.464 -62.741 1.00 51.94 162 PRO A N 1
ATOM 1315 C CA . PRO A 1 162 ? 42.770 6.448 -63.260 1.00 51.94 162 PRO A CA 1
ATOM 1316 C C . PRO A 1 162 ? 42.533 6.710 -64.755 1.00 51.94 162 PRO A C 1
ATOM 1318 O O . PRO A 1 162 ? 42.230 7.845 -65.132 1.00 51.94 162 PRO A O 1
ATOM 1321 N N . PRO A 1 163 ? 42.530 5.685 -65.624 1.00 53.84 163 PRO A N 1
ATOM 1322 C CA . PRO A 1 163 ? 41.817 5.787 -66.880 1.00 53.84 163 PRO A CA 1
ATOM 1323 C C . PRO A 1 163 ? 40.316 5.705 -66.558 1.00 53.84 163 PRO A C 1
ATOM 1325 O O . PRO A 1 163 ? 39.644 4.728 -66.873 1.00 53.84 163 PRO A O 1
ATOM 1328 N N . LEU A 1 164 ? 39.759 6.755 -65.942 1.00 50.31 164 LEU A N 1
ATOM 1329 C CA . LEU A 1 164 ? 38.313 7.012 -66.004 1.00 50.31 164 LEU A CA 1
ATOM 1330 C C . LEU A 1 164 ? 37.871 7.259 -67.460 1.00 50.31 164 LEU A C 1
ATOM 1332 O O . LEU A 1 164 ? 36.693 7.129 -67.785 1.00 50.31 164 LEU A O 1
ATOM 1336 N N . ALA A 1 165 ? 38.827 7.521 -68.357 1.00 49.56 165 ALA A N 1
ATOM 1337 C CA . ALA A 1 165 ? 38.620 7.725 -69.786 1.00 49.56 165 ALA A CA 1
ATOM 1338 C C . ALA A 1 165 ? 38.060 6.504 -70.548 1.00 49.56 165 ALA A C 1
ATOM 1340 O O . ALA A 1 165 ? 37.672 6.654 -71.700 1.00 49.56 165 ALA A O 1
ATOM 1341 N N . ALA A 1 166 ? 37.985 5.308 -69.948 1.00 51.62 166 ALA A N 1
ATOM 1342 C CA . ALA A 1 166 ? 37.408 4.138 -70.623 1.00 51.62 166 ALA A CA 1
ATOM 1343 C C . ALA A 1 166 ? 35.894 3.945 -70.384 1.00 51.62 166 ALA A C 1
ATOM 1345 O O . ALA A 1 166 ? 35.270 3.179 -71.115 1.00 51.62 166 ALA A O 1
ATOM 1346 N N . GLN A 1 167 ? 35.288 4.610 -69.389 1.00 54.62 167 GLN A N 1
ATOM 1347 C CA . GLN A 1 167 ? 33.853 4.448 -69.072 1.00 54.62 167 GLN A CA 1
ATOM 1348 C C . GLN A 1 167 ? 32.972 5.606 -69.556 1.00 54.62 167 GLN A C 1
ATOM 1350 O O . GLN A 1 167 ? 31.757 5.446 -69.655 1.00 54.62 167 GLN A O 1
ATOM 1355 N N . PHE A 1 168 ? 33.565 6.749 -69.903 1.00 54.62 168 PHE A N 1
ATOM 1356 C CA . PHE A 1 168 ? 32.833 7.923 -70.366 1.00 54.62 168 PHE A CA 1
ATOM 1357 C C . PHE A 1 168 ? 33.344 8.334 -71.740 1.00 54.62 168 PHE A C 1
ATOM 1359 O O . PHE A 1 168 ? 34.464 8.812 -71.884 1.00 54.62 168 PHE A O 1
ATOM 1366 N N . GLN A 1 169 ? 32.510 8.116 -72.754 1.00 60.78 169 GLN A N 1
ATOM 1367 C CA . GLN A 1 169 ? 32.851 8.393 -74.151 1.00 60.78 169 GLN A CA 1
ATOM 1368 C C . GLN A 1 169 ? 32.700 9.888 -74.521 1.00 60.78 169 GLN A C 1
ATOM 1370 O O . GLN A 1 169 ? 33.211 10.295 -75.558 1.00 60.78 169 GLN A O 1
ATOM 1375 N N . ASP A 1 170 ? 32.044 10.712 -73.681 1.00 74.88 170 ASP A N 1
ATOM 1376 C CA . ASP A 1 170 ? 31.798 12.150 -73.910 1.00 74.88 170 ASP A CA 1
ATOM 1377 C C . ASP A 1 170 ? 31.870 12.975 -72.598 1.00 74.88 170 ASP A C 1
ATOM 1379 O O . ASP A 1 170 ? 31.421 12.535 -71.535 1.00 74.88 170 ASP A O 1
ATOM 1383 N N . VAL A 1 171 ? 32.395 14.206 -72.673 1.00 81.94 171 VAL A N 1
ATOM 1384 C CA . VAL A 1 171 ? 32.485 15.184 -71.566 1.00 81.94 171 VAL A CA 1
ATOM 1385 C C . VAL A 1 171 ? 31.103 15.516 -71.005 1.00 81.94 171 VAL A C 1
ATOM 1387 O O . VAL A 1 171 ? 30.946 15.686 -69.794 1.00 81.94 171 VAL A O 1
ATOM 1390 N N . ARG A 1 172 ? 30.074 15.536 -71.861 1.00 82.12 172 ARG A N 1
ATOM 1391 C CA . ARG A 1 172 ? 28.683 15.751 -71.434 1.00 82.12 172 ARG A CA 1
ATOM 1392 C C . ARG A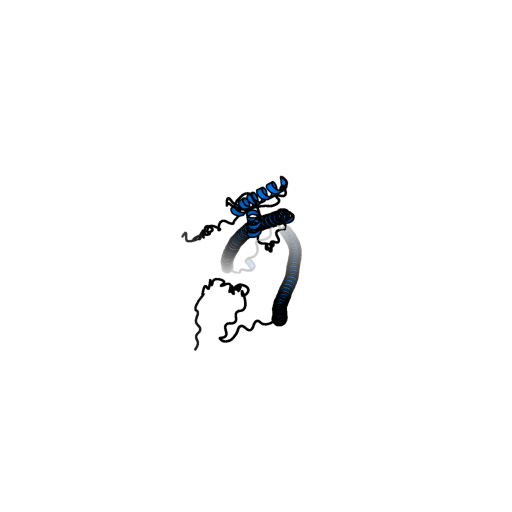 1 172 ? 28.182 14.644 -70.505 1.00 82.12 172 ARG A C 1
ATOM 1394 O O . ARG A 1 172 ? 27.473 14.939 -69.548 1.00 82.12 172 ARG A O 1
ATOM 1401 N N . SER A 1 173 ? 28.583 13.391 -70.734 1.00 82.50 173 SER A N 1
ATOM 1402 C CA . SER A 1 173 ? 28.217 12.262 -69.868 1.00 82.50 173 SER A CA 1
ATOM 1403 C C . SER A 1 173 ? 28.881 12.347 -68.493 1.00 82.50 173 SER A C 1
ATOM 1405 O O . SER A 1 173 ? 28.254 11.998 -67.495 1.00 82.50 173 SER A O 1
ATOM 1407 N N . MET A 1 174 ? 30.117 12.854 -68.418 1.00 83.12 174 MET A N 1
ATOM 1408 C CA . MET A 1 174 ? 30.780 13.109 -67.134 1.00 83.12 174 MET A CA 1
ATOM 1409 C C . MET A 1 174 ? 30.080 14.224 -66.354 1.00 83.12 174 MET A C 1
ATOM 1411 O O . MET A 1 174 ? 29.810 14.050 -65.168 1.00 83.12 174 MET A O 1
ATOM 1415 N N . LEU A 1 175 ? 29.736 15.337 -67.012 1.00 87.81 175 LEU A N 1
ATOM 1416 C CA . LEU A 1 175 ? 29.008 16.438 -66.372 1.00 87.81 175 LEU A CA 1
ATOM 1417 C C . LEU A 1 175 ? 27.643 15.981 -65.839 1.00 87.81 175 LEU A C 1
ATOM 1419 O O . LEU A 1 175 ? 27.345 16.234 -64.677 1.00 87.81 175 LEU A O 1
ATOM 1423 N N . ALA A 1 176 ? 26.876 15.214 -66.620 1.00 87.75 176 ALA A N 1
ATOM 1424 C CA . ALA A 1 176 ? 25.594 14.661 -66.176 1.00 87.75 176 ALA A CA 1
ATOM 1425 C C . ALA A 1 176 ? 25.739 13.710 -64.970 1.00 87.75 176 ALA A C 1
ATOM 1427 O O . ALA A 1 176 ? 24.910 13.720 -64.060 1.00 87.75 176 ALA A O 1
ATOM 1428 N N . HIS A 1 177 ? 26.806 12.901 -64.923 1.00 87.25 177 HIS A N 1
ATOM 1429 C CA . HIS A 1 177 ? 27.091 12.053 -63.763 1.00 87.25 177 HIS A CA 1
ATOM 1430 C C . HIS A 1 177 ? 27.439 12.882 -62.518 1.00 87.25 177 HIS A C 1
ATOM 1432 O O . HIS A 1 177 ? 26.928 12.604 -61.434 1.00 87.25 177 HIS A O 1
ATOM 1438 N N . PHE A 1 178 ? 28.262 13.925 -62.662 1.00 88.81 178 PHE A N 1
ATOM 1439 C CA . PHE A 1 178 ? 28.579 14.835 -61.560 1.00 88.81 178 PHE A CA 1
ATOM 1440 C C . PHE A 1 178 ? 27.349 15.598 -61.062 1.00 88.81 178 PHE A C 1
ATOM 1442 O O . PHE A 1 178 ? 27.158 15.707 -59.854 1.00 88.81 178 PHE A O 1
ATOM 1449 N N . GLU A 1 179 ? 26.486 16.070 -61.960 1.00 93.00 179 GLU A N 1
ATOM 1450 C CA . GLU A 1 179 ? 25.210 16.693 -61.601 1.00 93.00 179 GLU A CA 1
ATOM 1451 C C . GLU A 1 179 ? 24.310 15.721 -60.827 1.00 93.00 179 GLU A C 1
ATOM 1453 O O . GLU A 1 179 ? 23.769 16.087 -59.783 1.00 93.00 179 GLU A O 1
ATOM 1458 N N . ALA A 1 180 ? 24.219 14.459 -61.261 1.00 93.94 180 ALA A N 1
ATOM 1459 C CA . ALA A 1 180 ? 23.477 13.425 -60.543 1.00 93.94 180 ALA A CA 1
ATOM 1460 C C . ALA A 1 180 ? 24.066 13.136 -59.149 1.00 93.94 180 ALA A C 1
ATOM 1462 O O . ALA A 1 180 ? 23.316 12.973 -58.187 1.00 93.94 180 ALA A O 1
ATOM 1463 N N . LEU A 1 181 ? 25.397 13.117 -59.006 1.00 94.94 181 LEU A N 1
ATOM 1464 C CA . LEU A 1 181 ? 26.062 12.963 -57.707 1.00 94.94 181 LEU A CA 1
ATOM 1465 C C . LEU A 1 181 ? 25.829 14.167 -56.786 1.00 94.94 181 LEU A C 1
ATOM 1467 O O . LEU A 1 181 ? 25.626 13.986 -55.585 1.00 94.94 181 LEU A O 1
ATOM 1471 N N . LEU A 1 182 ? 25.834 15.389 -57.323 1.00 96.62 182 LEU A N 1
ATOM 1472 C CA . LEU A 1 182 ? 25.515 16.600 -56.564 1.00 96.62 182 LEU A CA 1
ATOM 1473 C C . LEU A 1 182 ? 24.050 16.604 -56.114 1.00 96.62 182 LEU A C 1
ATOM 1475 O O . LEU A 1 182 ? 23.779 16.912 -54.953 1.00 96.62 182 LEU A O 1
ATOM 1479 N N . ALA A 1 183 ? 23.125 16.195 -56.986 1.00 96.06 183 ALA A N 1
ATOM 1480 C CA . ALA A 1 183 ? 21.713 16.036 -56.650 1.00 96.06 183 ALA A CA 1
ATOM 1481 C C . ALA A 1 183 ? 21.503 14.959 -55.573 1.00 96.06 183 ALA A C 1
ATOM 1483 O O . ALA A 1 183 ? 20.791 15.193 -54.599 1.00 96.06 183 ALA A O 1
ATOM 1484 N N . MET A 1 184 ? 22.184 13.815 -55.691 1.00 95.94 184 MET A N 1
ATOM 1485 C CA . MET A 1 184 ? 22.154 12.753 -54.682 1.00 95.94 184 MET A CA 1
ATOM 1486 C C . MET A 1 184 ? 22.708 13.241 -53.340 1.00 95.94 184 MET A C 1
ATOM 1488 O O . MET A 1 184 ? 22.107 13.006 -52.297 1.00 95.94 184 MET A O 1
ATOM 1492 N N . ARG A 1 185 ? 23.828 13.974 -53.347 1.00 96.50 185 ARG A N 1
ATOM 1493 C CA . ARG A 1 185 ? 24.392 14.568 -52.129 1.00 96.50 185 ARG A CA 1
ATOM 1494 C C . ARG A 1 185 ? 23.414 15.544 -51.479 1.00 96.50 185 ARG A C 1
ATOM 1496 O O . ARG A 1 185 ? 23.280 15.519 -50.261 1.00 96.50 185 ARG A O 1
ATOM 1503 N N . ALA A 1 186 ? 22.742 16.385 -52.263 1.00 96.94 186 ALA A N 1
ATOM 1504 C CA . ALA A 1 186 ? 21.735 17.306 -51.746 1.00 96.94 186 ALA A CA 1
ATOM 1505 C C . ALA A 1 186 ? 20.546 16.555 -51.122 1.00 96.94 186 ALA A C 1
ATOM 1507 O O . ALA A 1 186 ? 20.130 16.899 -50.018 1.00 96.94 186 ALA A O 1
ATOM 1508 N N . ALA A 1 187 ? 20.057 15.494 -51.773 1.00 96.81 187 ALA A N 1
ATOM 1509 C CA . ALA A 1 187 ? 18.991 14.648 -51.238 1.00 96.81 187 ALA A CA 1
ATOM 1510 C C . ALA A 1 187 ? 19.396 13.978 -49.913 1.00 96.81 187 ALA A C 1
ATOM 1512 O O . ALA A 1 187 ? 18.661 14.061 -48.933 1.00 96.81 187 ALA A O 1
ATOM 1513 N N . LEU A 1 188 ? 20.604 13.407 -49.840 1.00 97.25 188 LEU A N 1
ATOM 1514 C CA . LEU A 1 188 ? 21.122 12.783 -48.617 1.00 97.25 188 LEU A CA 1
ATOM 1515 C C . LEU A 1 188 ? 21.290 13.784 -47.466 1.00 97.25 188 LEU A C 1
ATOM 1517 O O . LEU A 1 188 ? 21.045 13.437 -46.312 1.00 97.25 188 LEU A O 1
ATOM 1521 N N . VAL A 1 189 ? 21.698 15.024 -47.756 1.00 97.69 189 VAL A N 1
ATOM 1522 C CA . VAL A 1 189 ? 21.781 16.087 -46.741 1.00 97.69 189 VAL A CA 1
ATOM 1523 C C . VAL A 1 189 ? 20.389 16.440 -46.218 1.00 97.69 189 VAL A C 1
ATOM 1525 O O . VAL A 1 189 ? 20.209 16.489 -45.005 1.00 97.69 189 VAL A O 1
ATOM 1528 N N . GLN A 1 190 ? 19.394 16.595 -47.095 1.00 97.38 190 GLN A N 1
ATOM 1529 C CA . GLN A 1 190 ? 18.017 16.858 -46.663 1.00 97.38 190 GLN A CA 1
ATOM 1530 C C . GLN A 1 190 ? 17.433 15.708 -45.836 1.00 97.38 190 GLN A C 1
ATOM 1532 O O . GLN A 1 190 ? 16.760 15.941 -44.834 1.00 97.38 190 GLN A O 1
ATOM 1537 N N . GLU A 1 191 ? 17.703 14.459 -46.213 1.00 96.38 191 GLU A N 1
ATOM 1538 C CA . GLU A 1 191 ? 17.279 13.292 -45.436 1.00 96.38 191 GLU A CA 1
ATOM 1539 C C . GLU A 1 191 ? 17.955 13.239 -44.061 1.00 96.38 191 GLU A C 1
ATOM 1541 O O . GLU A 1 191 ? 17.303 12.905 -43.068 1.00 96.38 191 GLU A O 1
ATOM 1546 N N . ALA A 1 192 ? 19.237 13.608 -43.978 1.00 96.12 192 ALA A N 1
ATOM 1547 C CA . ALA A 1 192 ? 19.963 13.693 -42.716 1.00 96.12 192 ALA A CA 1
ATOM 1548 C C . ALA A 1 192 ? 19.410 14.805 -41.810 1.00 96.12 192 ALA A C 1
ATOM 1550 O O . ALA A 1 192 ? 19.205 14.572 -40.618 1.00 96.12 192 ALA A O 1
ATOM 1551 N N . GLU A 1 193 ? 19.116 15.983 -42.364 1.00 97.12 193 GLU A N 1
ATOM 1552 C CA . GLU A 1 193 ? 18.500 17.102 -41.640 1.00 97.12 193 GLU A CA 1
ATOM 1553 C C . GLU A 1 193 ? 17.100 16.734 -41.137 1.00 97.12 193 GLU A C 1
ATOM 1555 O O . GLU A 1 193 ? 16.821 16.851 -39.942 1.00 97.12 193 GLU A O 1
ATOM 1560 N N . ALA A 1 194 ? 16.253 16.166 -41.999 1.00 97.00 194 ALA A N 1
ATOM 1561 C CA . ALA A 1 194 ? 14.931 15.677 -41.612 1.00 97.00 194 ALA A CA 1
ATOM 1562 C C . ALA A 1 194 ? 15.013 14.564 -40.551 1.00 97.00 194 ALA A C 1
ATOM 1564 O O . ALA A 1 194 ? 14.183 14.491 -39.640 1.00 97.00 194 ALA A O 1
ATOM 1565 N N . GLY A 1 195 ? 16.018 13.688 -40.640 1.00 96.62 195 GLY A N 1
ATOM 1566 C CA . GLY A 1 195 ? 16.321 12.693 -39.614 1.00 96.62 195 GLY A CA 1
ATOM 1567 C C . GLY A 1 195 ? 16.678 13.338 -38.273 1.00 96.62 195 GLY A C 1
ATOM 1568 O O . GLY A 1 195 ? 16.130 12.955 -37.238 1.00 96.62 195 GLY A O 1
ATOM 1569 N N . GLN A 1 196 ? 17.534 14.359 -38.289 1.00 97.00 196 GLN A N 1
ATOM 1570 C CA . GLN A 1 196 ? 17.968 15.084 -37.097 1.00 97.00 196 GLN A CA 1
ATOM 1571 C C . GLN A 1 196 ? 16.812 15.836 -36.427 1.00 97.00 196 GLN A C 1
ATOM 1573 O O . GLN A 1 196 ? 16.665 15.776 -35.206 1.00 97.00 196 GLN A O 1
ATOM 1578 N N . GLU A 1 197 ? 15.947 16.487 -37.200 1.00 97.69 197 GLU A N 1
ATOM 1579 C CA . GLU A 1 197 ? 14.750 17.151 -36.680 1.00 97.69 197 GLU A CA 1
ATOM 1580 C C . GLU A 1 197 ? 13.803 16.163 -35.993 1.00 97.69 197 GLU A C 1
ATOM 1582 O O . GLU A 1 197 ? 13.316 16.437 -34.894 1.00 97.69 197 GLU A O 1
ATOM 1587 N N . ARG A 1 198 ? 13.586 14.978 -36.582 1.00 97.88 198 ARG A N 1
ATOM 1588 C CA . ARG A 1 198 ? 12.778 13.914 -35.958 1.00 97.88 198 ARG A CA 1
ATOM 1589 C C . ARG A 1 198 ? 13.379 13.456 -34.634 1.00 97.88 198 ARG A C 1
ATOM 1591 O O . ARG A 1 198 ? 12.634 13.239 -33.678 1.00 97.88 198 ARG A O 1
ATOM 1598 N N . LEU A 1 199 ? 14.707 13.340 -34.554 1.00 97.81 199 LEU A N 1
ATOM 1599 C CA . LEU A 1 199 ? 15.390 13.011 -33.303 1.00 97.81 199 LEU A CA 1
ATOM 1600 C C . LEU A 1 199 ? 15.187 14.113 -32.262 1.00 97.81 199 LEU A C 1
ATOM 1602 O O . LEU A 1 199 ? 14.773 13.813 -31.146 1.00 97.81 199 LEU A O 1
ATOM 1606 N N . VAL A 1 200 ? 15.411 15.382 -32.616 1.00 97.88 200 VAL A N 1
ATOM 1607 C CA . VAL A 1 200 ? 15.219 16.523 -31.703 1.00 97.88 200 VAL A CA 1
ATOM 1608 C C . VAL A 1 200 ? 13.773 16.594 -31.200 1.00 97.88 200 VAL A C 1
ATOM 1610 O O . VAL A 1 200 ? 13.549 16.748 -29.999 1.00 97.88 200 VAL A O 1
ATOM 1613 N N . GLN A 1 201 ? 12.789 16.401 -32.080 1.00 97.94 201 GLN A N 1
ATOM 1614 C CA . GLN A 1 201 ? 11.375 16.333 -31.702 1.00 97.94 201 GLN A CA 1
ATOM 1615 C C . GLN A 1 201 ? 11.085 15.142 -30.780 1.00 97.94 201 GLN A C 1
ATOM 1617 O O . GLN A 1 201 ? 10.361 15.288 -29.796 1.00 97.94 201 GLN A O 1
ATOM 1622 N N . GLY A 1 202 ? 11.664 13.971 -31.059 1.00 97.69 202 GLY A N 1
ATOM 1623 C CA . GLY A 1 202 ? 11.558 12.791 -30.200 1.00 97.69 202 GLY A CA 1
ATOM 1624 C C . GLY A 1 202 ? 12.118 13.040 -28.797 1.00 97.69 202 GLY A C 1
ATOM 1625 O O . GLY A 1 202 ? 11.463 12.723 -27.803 1.00 97.69 202 GLY A O 1
ATOM 1626 N N . TRP A 1 203 ? 13.283 13.684 -28.702 1.00 98.25 203 TRP A N 1
ATOM 1627 C CA . TRP A 1 203 ? 13.893 14.070 -27.429 1.00 98.25 203 TRP A CA 1
ATOM 1628 C C . TRP A 1 203 ? 13.061 15.101 -26.664 1.00 98.25 203 TRP A C 1
ATOM 1630 O O . TRP A 1 203 ? 12.923 14.979 -25.447 1.00 98.25 203 TRP A O 1
ATOM 1640 N N . ALA A 1 204 ? 12.479 16.084 -27.356 1.00 97.88 204 ALA A N 1
ATOM 1641 C CA . ALA A 1 204 ? 11.591 17.069 -26.743 1.00 97.88 204 ALA A CA 1
ATOM 1642 C C . ALA A 1 204 ? 10.329 16.409 -26.164 1.00 97.88 204 ALA A C 1
ATOM 1644 O O . ALA A 1 204 ? 9.975 16.673 -25.018 1.00 97.88 204 ALA A O 1
ATOM 1645 N N . ARG A 1 205 ? 9.706 15.481 -26.906 1.00 98.19 205 ARG A N 1
ATOM 1646 C CA . ARG A 1 205 ? 8.553 14.699 -26.424 1.00 98.19 205 ARG A CA 1
ATOM 1647 C C . ARG A 1 205 ? 8.909 13.861 -25.201 1.00 98.19 205 ARG A C 1
ATOM 1649 O O . ARG A 1 205 ? 8.186 13.884 -24.215 1.00 98.19 205 ARG A O 1
ATOM 1656 N N . LEU A 1 206 ? 10.046 13.161 -25.236 1.00 98.12 206 LEU A N 1
ATOM 1657 C CA . LEU A 1 206 ? 10.508 12.366 -24.096 1.00 98.12 206 LEU A CA 1
ATOM 1658 C C . LEU A 1 206 ? 10.751 13.233 -22.855 1.00 98.12 206 LEU A C 1
ATOM 1660 O O . LEU A 1 206 ? 10.448 12.807 -21.743 1.00 98.12 206 LEU A O 1
ATOM 1664 N N . ARG A 1 207 ? 11.308 14.436 -23.035 1.00 98.12 207 ARG A N 1
ATOM 1665 C CA . ARG A 1 207 ? 11.504 15.388 -21.939 1.00 98.12 207 ARG A CA 1
ATOM 1666 C C . ARG A 1 207 ? 10.166 15.845 -21.356 1.00 98.12 207 ARG A C 1
ATOM 1668 O O . ARG A 1 207 ? 10.020 15.767 -20.144 1.00 98.12 207 ARG A O 1
ATOM 1675 N N . GLY A 1 208 ? 9.198 16.195 -22.205 1.00 98.38 208 GLY A N 1
ATOM 1676 C CA . GLY A 1 208 ? 7.840 16.549 -21.778 1.00 98.38 208 GLY A CA 1
ATOM 1677 C C . GLY A 1 208 ? 7.189 15.442 -20.948 1.00 98.38 208 GLY A C 1
ATOM 1678 O O . GLY A 1 208 ? 6.819 15.678 -19.805 1.00 98.38 208 GLY A O 1
ATOM 1679 N N . TYR A 1 209 ? 7.193 14.200 -21.444 1.00 98.25 209 TYR A N 1
ATOM 1680 C CA . TYR A 1 209 ? 6.651 13.064 -20.687 1.00 98.25 209 TYR A CA 1
ATOM 1681 C C . TYR A 1 209 ? 7.353 12.842 -19.342 1.00 98.25 209 TYR A C 1
ATOM 1683 O O . TYR A 1 209 ? 6.717 12.467 -18.358 1.00 98.25 209 TYR A O 1
ATOM 1691 N N . ARG A 1 210 ? 8.672 13.055 -19.262 1.00 98.38 210 ARG A N 1
ATOM 1692 C CA . ARG A 1 210 ? 9.405 12.957 -17.989 1.00 98.38 210 ARG A CA 1
ATOM 1693 C C . ARG A 1 210 ? 9.010 14.061 -17.015 1.00 98.38 210 ARG A C 1
ATOM 1695 O O . ARG A 1 210 ? 8.865 13.785 -15.834 1.00 98.38 210 ARG A O 1
ATOM 1702 N N . GLU A 1 211 ? 8.857 15.288 -17.488 1.00 98.44 211 GLU A N 1
ATOM 1703 C CA . GLU A 1 211 ? 8.452 16.417 -16.648 1.00 98.44 211 GLU A CA 1
ATOM 1704 C C . GLU A 1 211 ? 7.013 16.249 -16.146 1.00 98.44 211 GLU A C 1
ATOM 1706 O O . GLU A 1 211 ? 6.769 16.418 -14.954 1.00 98.44 211 GLU A O 1
ATOM 1711 N N . GLU A 1 212 ? 6.093 15.819 -17.011 1.00 98.44 212 GLU A N 1
ATOM 1712 C CA . GLU A 1 212 ? 4.701 15.510 -16.658 1.00 98.44 212 GLU A CA 1
ATOM 1713 C C . GLU A 1 212 ? 4.626 14.406 -15.599 1.00 98.44 212 GLU A C 1
ATOM 1715 O O . GLU A 1 212 ? 4.044 14.602 -14.534 1.00 98.44 212 GLU A O 1
ATOM 1720 N N . THR A 1 213 ? 5.292 13.273 -15.841 1.00 97.94 213 THR A N 1
ATOM 1721 C CA . THR A 1 213 ? 5.309 12.148 -14.892 1.00 97.94 213 THR A CA 1
ATOM 1722 C C . THR A 1 213 ? 5.944 12.526 -13.556 1.00 97.94 213 THR A C 1
ATOM 1724 O O . THR A 1 213 ? 5.446 12.130 -12.503 1.00 97.94 213 THR A O 1
ATOM 1727 N N . LEU A 1 214 ? 7.021 13.316 -13.556 1.00 98.50 214 LEU A N 1
ATOM 1728 C CA . LEU A 1 214 ? 7.603 13.838 -12.318 1.00 98.50 214 LEU A CA 1
ATOM 1729 C C . LEU A 1 214 ? 6.645 14.799 -11.602 1.00 98.50 214 LEU A C 1
ATOM 1731 O O . LEU A 1 214 ? 6.537 14.730 -10.378 1.00 98.50 214 LEU A O 1
ATOM 1735 N N . GLY A 1 215 ? 5.927 15.648 -12.339 1.00 98.50 215 GLY A N 1
ATOM 1736 C CA . GLY A 1 215 ? 4.888 16.523 -11.798 1.00 98.50 215 GLY A CA 1
ATOM 1737 C C . GLY A 1 215 ? 3.772 15.738 -11.107 1.00 98.50 215 GLY A C 1
ATOM 1738 O O . GLY A 1 215 ? 3.470 15.996 -9.944 1.00 98.50 215 GLY A O 1
ATOM 1739 N N . GLU A 1 216 ? 3.229 14.718 -11.772 1.00 98.50 216 GLU A N 1
ATOM 1740 C CA . GLU A 1 216 ? 2.203 13.828 -11.211 1.00 98.50 216 GLU A CA 1
ATOM 1741 C C . GLU A 1 216 ? 2.691 13.111 -9.946 1.00 98.50 216 GLU A C 1
ATOM 1743 O O . GLU A 1 216 ? 1.987 13.066 -8.935 1.00 98.50 216 GLU A O 1
ATOM 1748 N N . LEU A 1 217 ? 3.924 12.592 -9.961 1.00 98.50 217 LEU A N 1
ATOM 1749 C CA . LEU A 1 217 ? 4.524 11.947 -8.792 1.00 98.50 217 LEU A CA 1
ATOM 1750 C C . LEU A 1 217 ? 4.661 12.913 -7.610 1.00 98.50 217 LEU A C 1
ATOM 1752 O O . LEU A 1 217 ? 4.426 12.511 -6.468 1.00 98.50 217 LEU A O 1
ATOM 1756 N N . LEU A 1 218 ? 5.020 14.174 -7.862 1.00 98.44 218 LEU A N 1
ATOM 1757 C CA . LEU A 1 218 ? 5.100 15.204 -6.827 1.00 98.44 218 LEU A CA 1
ATOM 1758 C C . LEU A 1 218 ? 3.716 15.567 -6.270 1.00 98.44 218 LEU A C 1
ATOM 1760 O O . LEU A 1 218 ? 3.585 15.717 -5.054 1.00 98.44 218 LEU A O 1
ATOM 1764 N N . CYS A 1 219 ? 2.685 15.650 -7.116 1.00 98.25 219 CYS A N 1
ATOM 1765 C CA . CYS A 1 219 ? 1.300 15.852 -6.681 1.00 98.25 219 CYS A CA 1
ATOM 1766 C C . CYS A 1 219 ? 0.826 14.709 -5.775 1.00 98.25 219 CYS A C 1
ATOM 1768 O O . CYS A 1 219 ? 0.385 14.951 -4.655 1.00 98.25 219 CYS A O 1
ATOM 1770 N N . ILE A 1 220 ? 1.019 13.456 -6.189 1.00 98.44 220 ILE A N 1
ATOM 1771 C CA . ILE A 1 220 ? 0.644 12.291 -5.373 1.00 98.44 220 ILE A CA 1
ATOM 1772 C C . ILE A 1 220 ? 1.439 12.265 -4.057 1.00 98.44 220 ILE A C 1
ATOM 1774 O O . ILE A 1 220 ? 0.905 11.929 -2.996 1.00 98.44 220 ILE A O 1
ATOM 1778 N N . ALA A 1 221 ? 2.728 12.614 -4.092 1.00 98.38 221 ALA A N 1
ATOM 1779 C CA . ALA A 1 221 ? 3.557 12.656 -2.893 1.00 98.38 221 ALA A CA 1
ATOM 1780 C C . ALA A 1 221 ? 3.083 13.723 -1.896 1.00 98.38 221 ALA A C 1
ATOM 1782 O O . ALA A 1 221 ? 3.074 13.456 -0.690 1.00 98.38 221 ALA A O 1
ATOM 1783 N N . SER A 1 222 ? 2.677 14.900 -2.381 1.00 97.81 222 SER A N 1
ATOM 1784 C CA . SER A 1 222 ? 2.173 15.980 -1.533 1.00 97.81 222 SER A CA 1
ATOM 1785 C C . SER A 1 222 ? 0.802 15.641 -0.943 1.00 97.81 222 SER A C 1
ATOM 1787 O O . SER A 1 222 ? 0.621 15.785 0.266 1.00 97.81 222 SER A O 1
ATOM 1789 N N . GLU A 1 223 ? -0.115 15.075 -1.731 1.00 98.50 223 GLU A N 1
ATOM 1790 C CA . GLU A 1 223 ? -1.409 14.569 -1.253 1.00 98.50 223 GLU A CA 1
ATOM 1791 C C . GLU A 1 223 ? -1.229 13.500 -0.172 1.00 98.50 223 GLU A C 1
ATOM 1793 O O . GLU A 1 223 ? -1.845 13.557 0.895 1.00 98.50 223 GLU A O 1
ATOM 1798 N N . ARG A 1 224 ? -0.318 12.546 -0.394 1.00 98.38 224 ARG A N 1
ATOM 1799 C CA . ARG A 1 224 ? -0.003 11.515 0.600 1.00 98.38 224 ARG A CA 1
ATOM 1800 C C . ARG A 1 224 ? 0.541 12.120 1.893 1.00 98.38 224 ARG A C 1
ATOM 1802 O O . ARG A 1 224 ? 0.174 11.658 2.972 1.00 98.38 224 ARG A O 1
ATOM 1809 N N . ALA A 1 225 ? 1.405 13.131 1.803 1.00 97.88 225 ALA A N 1
ATOM 1810 C CA . ALA A 1 225 ? 1.935 13.817 2.978 1.00 97.88 225 ALA A CA 1
ATOM 1811 C C . ALA A 1 225 ? 0.830 14.554 3.755 1.00 97.88 225 ALA A C 1
ATOM 1813 O O . ALA A 1 225 ? 0.799 14.476 4.983 1.00 97.88 225 ALA A O 1
ATOM 1814 N N . GLN A 1 226 ? -0.107 15.202 3.055 1.00 98.50 226 GLN A N 1
ATOM 1815 C CA . GLN A 1 226 ? -1.260 15.869 3.668 1.00 98.50 226 GLN A CA 1
ATOM 1816 C C . GLN A 1 226 ? -2.172 14.873 4.388 1.00 98.50 226 GLN A C 1
ATOM 1818 O O . GLN A 1 226 ? -2.475 15.055 5.566 1.00 98.50 226 GLN A O 1
ATOM 1823 N N . LEU A 1 227 ? -2.549 13.778 3.720 1.00 98.44 227 LEU A N 1
ATOM 1824 C CA . LEU A 1 227 ? -3.380 12.733 4.322 1.00 98.44 227 LEU A CA 1
ATOM 1825 C C . LEU A 1 227 ? -2.710 12.113 5.550 1.00 98.44 227 LEU A C 1
ATOM 1827 O O . LEU A 1 227 ? -3.368 11.880 6.564 1.00 98.44 227 LEU A O 1
ATOM 1831 N N . HIS A 1 228 ? -1.397 11.886 5.491 1.00 98.12 228 HIS A N 1
ATOM 1832 C CA . HIS A 1 228 ? -0.652 11.367 6.630 1.00 98.12 228 HIS A CA 1
ATOM 1833 C C . HIS A 1 228 ? -0.636 12.360 7.801 1.00 98.12 228 HIS A C 1
ATOM 1835 O O . HIS A 1 228 ? -0.898 11.967 8.933 1.00 98.12 228 HIS A O 1
ATOM 1841 N N . ALA A 1 229 ? -0.433 13.654 7.539 1.00 98.44 229 ALA A N 1
ATOM 1842 C CA . ALA A 1 229 ? -0.503 14.684 8.573 1.00 98.44 229 ALA A CA 1
ATOM 1843 C C . ALA A 1 229 ? -1.893 14.762 9.234 1.00 98.44 229 ALA A C 1
ATOM 1845 O O . ALA A 1 229 ? -1.978 14.897 10.455 1.00 98.44 229 ALA A O 1
ATOM 1846 N N . CYS A 1 230 ? -2.974 14.625 8.457 1.00 98.31 230 CYS A N 1
ATOM 1847 C CA . CYS A 1 230 ? -4.339 14.577 8.985 1.00 98.31 230 CYS A CA 1
ATOM 1848 C C . CYS A 1 230 ? -4.577 13.348 9.874 1.00 98.31 230 CYS A C 1
ATOM 1850 O O . CYS A 1 230 ? -5.186 13.475 10.935 1.00 98.31 230 CYS A O 1
ATOM 1852 N N . LEU A 1 231 ? -4.075 12.175 9.475 1.00 98.44 231 LEU A N 1
ATOM 1853 C CA . LEU A 1 231 ? -4.167 10.959 10.289 1.00 98.44 231 LEU A CA 1
ATOM 1854 C C . LEU A 1 231 ? -3.407 11.102 11.610 1.00 98.44 231 LEU A C 1
ATOM 1856 O O . LEU A 1 231 ? -3.951 10.789 12.665 1.00 98.44 231 LEU A O 1
ATOM 1860 N N . GLU A 1 232 ? -2.184 11.629 11.571 1.00 98.44 232 GLU A N 1
ATOM 1861 C CA . GLU A 1 232 ? -1.392 11.872 12.779 1.00 98.44 232 GLU A CA 1
ATOM 1862 C C . GLU A 1 232 ? -2.054 12.901 13.706 1.00 98.44 232 GLU A C 1
ATOM 1864 O O . GLU A 1 232 ? -2.023 12.748 14.927 1.00 98.44 232 GLU A O 1
ATOM 1869 N N . ALA A 1 233 ? -2.692 13.938 13.156 1.00 98.31 233 ALA A N 1
ATOM 1870 C CA . ALA A 1 233 ? -3.464 14.892 13.947 1.00 98.31 233 ALA A CA 1
ATOM 1871 C C . ALA A 1 233 ? -4.660 14.217 14.641 1.00 98.31 233 ALA A C 1
ATOM 1873 O O . ALA A 1 233 ? -4.807 14.350 15.855 1.00 98.31 233 ALA A O 1
ATOM 1874 N N . ALA A 1 234 ? -5.446 13.423 13.907 1.00 97.62 234 ALA A N 1
ATOM 1875 C CA . ALA A 1 234 ? -6.574 12.683 14.470 1.00 97.62 234 ALA A CA 1
ATOM 1876 C C . ALA A 1 234 ? -6.130 11.684 15.554 1.00 97.62 234 ALA A C 1
ATOM 1878 O O . ALA A 1 234 ? -6.759 11.587 16.606 1.00 97.62 234 ALA A O 1
ATOM 1879 N N . HIS A 1 235 ? -5.010 10.980 15.352 1.00 98.06 235 HIS A N 1
ATOM 1880 C CA . HIS A 1 235 ? -4.442 10.102 16.378 1.00 98.06 235 HIS A CA 1
ATOM 1881 C C . HIS A 1 235 ? -4.053 10.867 17.646 1.00 98.06 235 HIS A C 1
ATOM 1883 O O . HIS A 1 235 ? -4.336 10.397 18.747 1.00 98.06 235 HIS A O 1
ATOM 1889 N N . ARG A 1 236 ? -3.444 12.053 17.522 1.00 98.25 236 ARG A N 1
ATOM 1890 C CA . ARG A 1 236 ? -3.109 12.883 18.691 1.00 98.25 236 ARG A CA 1
ATOM 1891 C C . ARG A 1 236 ? -4.354 13.304 19.465 1.00 98.25 236 ARG A C 1
ATOM 1893 O O . ARG A 1 236 ? -4.325 13.256 20.690 1.00 98.25 236 ARG A O 1
ATOM 1900 N N . GLU A 1 237 ? -5.434 13.677 18.782 1.00 98.25 237 GLU A N 1
ATOM 1901 C CA . GLU A 1 237 ? -6.700 14.040 19.433 1.00 98.25 237 GLU A CA 1
ATOM 1902 C C . GLU A 1 237 ? -7.314 12.859 20.193 1.00 98.25 237 GLU A C 1
ATOM 1904 O O . GLU A 1 237 ? -7.730 13.012 21.343 1.00 98.25 237 GLU A O 1
ATOM 1909 N N . VAL A 1 238 ? -7.312 11.666 19.589 1.00 98.12 238 VAL A N 1
ATOM 1910 C CA . VAL A 1 238 ? -7.800 10.445 20.246 1.00 98.12 238 VAL A CA 1
ATOM 1911 C C . VAL A 1 238 ? -6.966 10.131 21.485 1.00 98.12 238 VAL A C 1
ATOM 1913 O O . VAL A 1 238 ? -7.533 9.950 22.559 1.00 98.12 238 VAL A O 1
ATOM 1916 N N . LEU A 1 239 ? -5.635 10.146 21.375 1.00 98.25 239 LEU A N 1
ATOM 1917 C CA . LEU A 1 239 ? -4.740 9.886 22.508 1.00 98.25 239 LEU A CA 1
ATOM 1918 C C . LEU A 1 239 ? -4.922 10.906 23.640 1.00 98.25 239 LEU A C 1
ATOM 1920 O O . LEU A 1 239 ? -4.913 10.541 24.816 1.00 98.25 239 LEU A O 1
ATOM 1924 N N . GLN A 1 240 ? -5.124 12.183 23.307 1.00 98.06 240 GLN A N 1
ATOM 1925 C CA . GLN A 1 240 ? -5.448 13.207 24.300 1.00 98.06 240 GLN A CA 1
ATOM 1926 C C . GLN A 1 240 ? -6.772 12.889 25.000 1.00 98.06 240 GLN A C 1
ATOM 1928 O O . GLN A 1 240 ? -6.811 12.859 26.232 1.00 98.06 240 GLN A O 1
ATOM 1933 N N . GLY A 1 241 ? -7.827 12.573 24.244 1.00 96.88 241 GLY A N 1
ATOM 1934 C CA . GLY A 1 241 ? -9.125 12.184 24.795 1.00 96.88 241 GLY A CA 1
ATOM 1935 C C . GLY A 1 241 ? -9.048 10.953 25.702 1.00 96.88 241 GLY A C 1
ATOM 1936 O O . GLY A 1 241 ? -9.606 10.961 26.801 1.00 96.88 241 GLY A O 1
ATOM 1937 N N . GLU A 1 242 ? -8.302 9.927 25.289 1.00 98.06 242 GLU A N 1
ATOM 1938 C CA . GLU A 1 242 ? -8.052 8.721 26.083 1.00 98.06 242 GLU A CA 1
ATOM 1939 C C . GLU A 1 242 ? -7.312 9.041 27.382 1.00 98.06 242 GLU A C 1
ATOM 1941 O O . GLU A 1 242 ? -7.712 8.567 28.445 1.00 98.06 242 GLU A O 1
ATOM 1946 N N . SER A 1 243 ? -6.284 9.895 27.332 1.00 96.94 243 SER A N 1
ATOM 1947 C CA . SER A 1 243 ? -5.537 10.303 28.526 1.00 96.94 243 SER A CA 1
ATOM 1948 C C . SER A 1 243 ? -6.411 11.075 29.523 1.00 96.94 243 SER A C 1
ATOM 1950 O O . SER A 1 243 ? -6.382 10.792 30.724 1.00 96.94 243 SER A O 1
ATOM 1952 N N . CYS A 1 244 ? -7.258 11.990 29.036 1.00 97.88 244 CYS A N 1
ATOM 1953 C CA . CYS A 1 244 ? -8.204 12.734 29.864 1.00 97.88 244 CYS A CA 1
ATOM 1954 C C . CYS A 1 244 ? -9.240 11.803 30.499 1.00 97.88 244 CYS A C 1
ATOM 1956 O O . CYS A 1 244 ? -9.553 11.936 31.684 1.00 97.88 244 CYS A O 1
ATOM 1958 N N . TRP A 1 245 ? -9.758 10.845 29.728 1.00 96.44 245 TRP A N 1
ATOM 1959 C CA . TRP A 1 245 ? -10.724 9.870 30.220 1.00 96.44 245 TRP A CA 1
ATOM 1960 C C . TRP A 1 245 ? -10.106 8.925 31.258 1.00 96.44 245 TRP A C 1
ATOM 1962 O O . TRP A 1 245 ? -10.700 8.717 32.315 1.00 96.44 245 TRP A O 1
ATOM 1972 N N . ALA A 1 246 ? -8.892 8.423 31.015 1.00 97.12 246 ALA A N 1
ATOM 1973 C CA . ALA A 1 246 ? -8.156 7.593 31.965 1.00 97.12 246 ALA A CA 1
ATOM 1974 C C . ALA A 1 246 ? -7.871 8.346 33.274 1.00 97.12 246 ALA A C 1
ATOM 1976 O O . ALA A 1 246 ? -8.055 7.793 34.359 1.00 97.12 246 ALA A O 1
ATOM 1977 N N . HIS A 1 247 ? -7.495 9.627 33.193 1.00 97.12 247 HIS A N 1
ATOM 1978 C CA . HIS A 1 247 ? -7.302 10.466 34.374 1.00 97.12 247 HIS A CA 1
ATOM 1979 C C . HIS A 1 247 ? -8.607 10.641 35.165 1.00 97.12 247 HIS A C 1
ATOM 1981 O O . HIS A 1 247 ? -8.637 10.380 36.368 1.00 97.12 247 HIS A O 1
ATOM 1987 N N . ALA A 1 248 ? -9.707 10.995 34.491 1.00 93.62 248 ALA A N 1
ATOM 1988 C CA . ALA A 1 248 ? -11.019 11.121 35.123 1.00 93.62 248 ALA A CA 1
ATOM 1989 C C . ALA A 1 248 ? -11.473 9.804 35.775 1.00 93.62 248 ALA A C 1
ATOM 1991 O O . ALA A 1 248 ? -12.032 9.817 36.875 1.00 93.62 248 ALA A O 1
ATOM 1992 N N . GLN A 1 249 ? -11.197 8.668 35.128 1.00 95.81 249 GLN A N 1
ATOM 1993 C CA . GLN A 1 249 ? -11.477 7.348 35.676 1.00 95.81 249 GLN A CA 1
ATOM 1994 C C . GLN A 1 249 ? -10.643 7.073 36.934 1.00 95.81 249 GLN A C 1
ATOM 1996 O O . GLN A 1 249 ? -11.225 6.675 37.942 1.00 95.81 249 GLN A O 1
ATOM 2001 N N . SER A 1 250 ? -9.329 7.329 36.919 1.00 96.31 250 SER A N 1
ATOM 2002 C CA . SER A 1 250 ? -8.463 7.168 38.100 1.00 96.31 250 SER A CA 1
ATOM 2003 C C . SER A 1 250 ? -8.987 7.992 39.272 1.00 96.31 250 SER A C 1
ATOM 2005 O O . SER A 1 250 ? -9.274 7.447 40.339 1.00 96.31 250 SER A O 1
ATOM 2007 N N . THR A 1 251 ? -9.261 9.281 39.050 1.00 96.31 251 THR A N 1
ATOM 2008 C CA . THR A 1 251 ? -9.812 10.164 40.086 1.00 96.31 251 THR A CA 1
ATOM 2009 C C . THR A 1 251 ? -11.171 9.680 40.597 1.00 96.31 251 THR A C 1
ATOM 2011 O O . THR A 1 251 ? -11.448 9.754 41.795 1.00 96.31 251 THR A O 1
ATOM 2014 N N . ALA A 1 252 ? -12.040 9.166 39.722 1.00 94.75 252 ALA A N 1
ATOM 2015 C CA . ALA A 1 252 ? -13.318 8.596 40.139 1.00 94.75 252 ALA A CA 1
ATOM 2016 C C . ALA A 1 252 ? -13.127 7.334 40.996 1.00 94.75 252 ALA A C 1
ATOM 2018 O O . ALA A 1 252 ? -13.815 7.181 42.009 1.00 94.75 252 ALA A O 1
ATOM 2019 N N . THR A 1 253 ? -12.184 6.454 40.640 1.00 94.62 253 THR A N 1
ATOM 2020 C CA . THR A 1 253 ? -11.871 5.258 41.438 1.00 94.62 253 THR A CA 1
ATOM 2021 C C . THR A 1 253 ? -11.293 5.615 42.806 1.00 94.62 253 THR A C 1
ATOM 2023 O O . THR A 1 253 ? -11.749 5.062 43.804 1.00 94.62 253 THR A O 1
ATOM 2026 N N . GLU A 1 254 ? -10.395 6.600 42.885 1.00 95.56 254 GLU A N 1
ATOM 2027 C CA . GLU A 1 254 ? -9.836 7.112 44.143 1.00 95.56 254 GLU A CA 1
ATOM 2028 C C . GLU A 1 254 ? -10.927 7.695 45.048 1.00 95.56 254 GLU A C 1
ATOM 2030 O O . GLU A 1 254 ? -11.040 7.316 46.213 1.00 95.56 254 GLU A O 1
ATOM 2035 N N . LYS A 1 255 ? -11.799 8.559 44.511 1.00 93.25 255 LYS A N 1
ATOM 2036 C CA . LYS A 1 255 ? -12.922 9.130 45.274 1.00 93.25 255 LYS A CA 1
ATOM 2037 C C . LYS A 1 255 ? -13.909 8.063 45.741 1.00 93.25 255 LYS A C 1
ATOM 2039 O O . LYS A 1 255 ? -14.399 8.133 46.866 1.00 93.25 255 LYS A O 1
ATOM 2044 N N . THR A 1 256 ? -14.190 7.068 44.901 1.00 93.75 256 THR A N 1
ATOM 2045 C CA . THR A 1 256 ? -15.076 5.949 45.257 1.00 93.75 256 THR A CA 1
ATOM 2046 C C . THR A 1 256 ? -14.461 5.096 46.365 1.00 93.75 256 THR A C 1
ATOM 2048 O O . THR A 1 256 ? -15.170 4.688 47.284 1.00 93.75 256 THR A O 1
ATOM 2051 N N . LEU A 1 257 ? -13.145 4.869 46.320 1.00 95.06 257 LEU A N 1
ATOM 2052 C CA . LEU A 1 257 ? -12.417 4.162 47.369 1.00 95.06 257 LEU A CA 1
ATOM 2053 C C . LEU A 1 257 ? -12.459 4.932 48.693 1.00 95.06 257 LEU A C 1
ATOM 2055 O O . LEU A 1 257 ? -12.798 4.343 49.716 1.00 95.06 257 LEU A O 1
ATOM 2059 N N . LEU A 1 258 ? -12.177 6.238 48.675 1.00 93.50 258 LEU A N 1
ATOM 2060 C CA . LEU A 1 258 ? -12.259 7.089 49.866 1.00 93.50 258 LEU A CA 1
ATOM 2061 C C . LEU A 1 258 ? -13.669 7.088 50.465 1.00 93.50 258 LEU A C 1
ATOM 2063 O O . LEU A 1 258 ? -13.825 6.950 51.675 1.00 93.50 258 LEU A O 1
ATOM 2067 N N . LEU A 1 259 ? -14.705 7.172 49.626 1.00 89.31 259 LEU A N 1
ATOM 2068 C CA . LEU A 1 259 ? -16.091 7.077 50.079 1.00 89.31 259 LEU A CA 1
ATOM 2069 C C . LEU A 1 259 ? -16.380 5.717 50.726 1.00 89.31 259 LEU A C 1
ATOM 2071 O O . LEU A 1 259 ? -17.006 5.666 51.780 1.00 89.31 259 LEU A O 1
ATOM 2075 N N . ALA A 1 260 ? -15.919 4.616 50.129 1.00 88.19 260 ALA A N 1
ATOM 2076 C CA . ALA A 1 260 ? -16.087 3.281 50.699 1.00 88.19 260 ALA A CA 1
ATOM 2077 C C . ALA A 1 260 ? -15.361 3.134 52.049 1.00 88.19 260 ALA A C 1
ATOM 2079 O O . ALA A 1 260 ? -15.917 2.561 52.985 1.00 88.19 260 ALA A O 1
ATOM 2080 N N . GLN A 1 261 ? -14.154 3.694 52.176 1.00 89.00 261 GLN A N 1
ATOM 2081 C CA . GLN A 1 261 ? -13.401 3.724 53.432 1.00 89.00 261 GLN A CA 1
ATOM 2082 C C . GLN A 1 261 ? -14.113 4.556 54.504 1.00 89.00 261 GLN A C 1
ATOM 2084 O O . GLN A 1 261 ? -14.232 4.096 55.637 1.00 89.00 261 GLN A O 1
ATOM 2089 N N . LEU A 1 262 ? -14.636 5.735 54.151 1.00 87.50 262 LEU A N 1
ATOM 2090 C CA . LEU A 1 262 ? -15.438 6.568 55.052 1.00 87.50 262 LEU A CA 1
ATOM 2091 C C . LEU A 1 262 ? -16.698 5.834 55.513 1.00 87.50 262 LEU A C 1
ATOM 2093 O O . LEU A 1 262 ? -16.948 5.761 56.712 1.00 87.50 262 LEU A O 1
ATOM 2097 N N . LYS A 1 263 ? -17.449 5.225 54.585 1.00 84.94 263 LYS A N 1
ATOM 2098 C CA . LYS A 1 263 ? -18.625 4.403 54.910 1.00 84.94 263 LYS A CA 1
ATOM 2099 C C . LYS A 1 263 ? -18.274 3.295 55.906 1.00 84.94 263 LYS A C 1
ATOM 2101 O O . LYS A 1 263 ? -18.977 3.115 56.895 1.00 84.94 263 LYS A O 1
ATOM 2106 N N . LEU A 1 264 ? -17.168 2.584 55.677 1.00 86.00 264 LEU A N 1
ATOM 2107 C CA . LEU A 1 264 ? -16.709 1.516 56.566 1.00 86.00 264 LEU A CA 1
ATOM 2108 C C . LEU A 1 264 ? -16.271 2.045 57.941 1.00 86.00 264 LEU A C 1
ATOM 2110 O O . LEU A 1 264 ? -16.579 1.431 58.960 1.00 86.00 264 LEU A O 1
ATOM 2114 N N . ALA A 1 265 ? -15.573 3.180 57.987 1.00 86.00 265 ALA A N 1
ATOM 2115 C CA . ALA A 1 265 ? -15.164 3.813 59.237 1.00 86.00 265 ALA A CA 1
ATOM 2116 C C . ALA A 1 265 ? -16.380 4.261 60.066 1.00 86.00 265 ALA A C 1
ATOM 2118 O O . ALA A 1 265 ? -16.448 3.949 61.255 1.00 86.00 265 ALA A O 1
ATOM 2119 N N . VAL A 1 266 ? -17.362 4.913 59.432 1.00 84.06 266 VAL A N 1
ATOM 2120 C CA . VAL A 1 266 ? -18.628 5.330 60.061 1.00 84.06 266 VAL A CA 1
ATOM 2121 C C . VAL A 1 266 ? -19.386 4.121 60.605 1.00 84.06 266 VAL A C 1
ATOM 2123 O O . VAL A 1 266 ? -19.790 4.136 61.764 1.00 84.06 266 VAL A O 1
ATOM 2126 N N . LEU A 1 267 ? -19.507 3.045 59.822 1.00 82.44 267 LEU A N 1
ATOM 2127 C CA . LEU A 1 267 ? -20.110 1.782 60.260 1.00 82.44 267 LEU A CA 1
ATOM 2128 C C . LEU A 1 267 ? -19.405 1.184 61.484 1.00 82.44 267 LEU A C 1
ATOM 2130 O O . LEU A 1 267 ? -20.053 0.819 62.465 1.00 82.44 267 LEU A O 1
ATOM 2134 N N . ASN A 1 268 ? -18.074 1.099 61.452 1.00 84.81 268 ASN A N 1
ATOM 2135 C CA . ASN A 1 268 ? -17.290 0.550 62.558 1.00 84.81 268 ASN A CA 1
ATOM 2136 C C . ASN A 1 268 ? -17.473 1.372 63.840 1.00 84.81 268 ASN A C 1
ATOM 2138 O O . ASN A 1 268 ? -17.679 0.809 64.917 1.00 84.81 268 ASN A O 1
ATOM 2142 N N . LEU A 1 269 ? -17.440 2.701 63.731 1.00 82.38 269 LEU A N 1
ATOM 2143 C CA . LEU A 1 269 ? -17.657 3.601 64.862 1.00 82.38 269 LEU A CA 1
ATOM 2144 C C . LEU A 1 269 ? -19.106 3.550 65.371 1.00 82.38 269 LEU A C 1
ATOM 2146 O O . LEU A 1 269 ? -19.322 3.534 66.583 1.00 82.38 269 LEU A O 1
ATOM 2150 N N . PHE A 1 270 ? -20.091 3.452 64.476 1.00 78.00 270 PHE A N 1
ATOM 2151 C CA . PHE A 1 270 ? -21.498 3.237 64.818 1.00 78.00 270 PHE A CA 1
ATOM 2152 C C . PHE A 1 270 ? -21.681 1.962 65.650 1.00 78.00 270 PHE A C 1
ATOM 2154 O O . PHE A 1 270 ? -22.310 1.998 66.709 1.00 78.00 270 PHE A O 1
ATOM 2161 N N . HIS A 1 271 ? -21.082 0.845 65.227 1.00 79.56 271 HIS A N 1
ATOM 2162 C CA . HIS A 1 271 ? -21.111 -0.408 65.984 1.00 79.56 271 HIS A CA 1
ATOM 2163 C C . HIS A 1 271 ? -20.445 -0.278 67.359 1.00 79.56 271 HIS A C 1
ATOM 2165 O O . HIS A 1 271 ? -21.001 -0.749 68.353 1.00 79.56 271 HIS A O 1
ATOM 2171 N N . LEU A 1 272 ? -19.294 0.396 67.447 1.00 80.50 272 LEU A N 1
ATOM 2172 C CA . LEU A 1 272 ? -18.606 0.633 68.721 1.00 80.50 272 LEU A CA 1
ATOM 2173 C C . LEU A 1 272 ? -19.434 1.493 69.688 1.00 80.50 272 LEU A C 1
ATOM 2175 O O . LEU A 1 272 ? -19.455 1.204 70.882 1.00 80.50 272 LEU A O 1
ATOM 2179 N N . ALA A 1 273 ? -20.133 2.514 69.187 1.00 73.75 273 ALA A N 1
ATOM 2180 C CA . ALA A 1 273 ? -20.983 3.386 69.996 1.00 73.75 273 ALA A CA 1
ATOM 2181 C C . ALA A 1 273 ? -22.297 2.708 70.426 1.00 73.75 273 ALA A C 1
ATOM 2183 O O . ALA A 1 273 ? -22.776 2.930 71.535 1.00 73.75 273 ALA A O 1
ATOM 2184 N N . THR A 1 274 ? -22.887 1.862 69.578 1.00 71.44 274 THR A N 1
ATOM 2185 C CA . THR A 1 274 ? -24.181 1.208 69.855 1.00 71.44 274 THR A CA 1
ATOM 2186 C C . THR A 1 274 ? -24.067 -0.070 70.691 1.00 71.44 274 THR A C 1
ATOM 2188 O O . THR A 1 274 ? -25.002 -0.388 71.433 1.00 71.44 274 THR A O 1
ATOM 2191 N N . ALA A 1 275 ? -22.923 -0.765 70.659 1.00 69.75 275 ALA A N 1
ATOM 2192 C CA . ALA A 1 275 ? -22.654 -1.963 71.463 1.00 69.75 275 ALA A CA 1
ATOM 2193 C C . ALA A 1 275 ? -22.860 -1.784 72.991 1.00 69.75 275 ALA A C 1
ATOM 2195 O O . ALA A 1 275 ? -23.540 -2.621 73.594 1.00 69.75 275 ALA A O 1
ATOM 2196 N N . PRO A 1 276 ? -22.352 -0.722 73.652 1.00 65.94 276 PRO A N 1
ATOM 2197 C CA . PRO A 1 276 ? -22.589 -0.487 75.081 1.00 65.94 276 PRO A CA 1
ATOM 2198 C C . PRO A 1 276 ? -23.993 0.058 75.391 1.00 65.94 276 PRO A C 1
ATOM 2200 O O . PRO A 1 276 ? -24.483 -0.122 76.506 1.00 65.94 276 PRO A O 1
ATOM 2203 N N . LEU A 1 277 ? -24.655 0.694 74.416 1.00 60.97 277 LEU A N 1
ATOM 2204 C CA . LEU A 1 277 ? -25.971 1.323 74.581 1.00 60.97 277 LEU A CA 1
ATOM 2205 C C . LEU A 1 277 ? -27.151 0.345 74.401 1.00 60.97 277 LEU A C 1
ATOM 2207 O O . LEU A 1 277 ? -28.285 0.718 74.693 1.00 60.97 277 LEU A O 1
ATOM 2211 N N . LYS A 1 278 ? -26.913 -0.903 73.953 1.00 58.28 278 LYS A N 1
ATOM 2212 C CA . LYS A 1 278 ? -27.953 -1.923 73.669 1.00 58.28 278 LYS A CA 1
ATOM 2213 C C . LYS A 1 278 ? -29.111 -1.394 72.801 1.00 58.28 278 LYS A C 1
ATOM 2215 O O . LYS A 1 278 ? -30.252 -1.835 72.934 1.00 58.28 278 LYS A O 1
ATOM 2220 N N . VAL A 1 279 ? -28.831 -0.441 71.913 1.00 56.47 279 VAL A N 1
ATOM 2221 C CA . VAL A 1 279 ? -29.821 0.100 70.978 1.00 56.47 279 VAL A CA 1
ATOM 2222 C C . VAL A 1 279 ? -29.913 -0.860 69.795 1.00 56.47 279 VAL A C 1
ATOM 2224 O O . VAL A 1 279 ? -28.995 -0.941 68.984 1.00 56.47 279 VAL A O 1
ATOM 2227 N N . HIS A 1 280 ? -31.015 -1.606 69.696 1.00 50.34 280 HIS A N 1
ATOM 2228 C CA . HIS A 1 280 ? -31.357 -2.341 68.478 1.00 50.34 280 HIS A CA 1
ATOM 2229 C C . HIS A 1 280 ? -31.887 -1.347 67.445 1.00 50.34 280 HIS A C 1
ATOM 2231 O O . HIS A 1 280 ? -33.071 -1.019 67.439 1.00 50.34 280 HIS A O 1
ATOM 2237 N N . ALA A 1 281 ? -30.996 -0.831 66.604 1.00 51.09 281 ALA A N 1
ATOM 2238 C CA . ALA A 1 281 ? -31.377 -0.053 65.438 1.00 51.09 281 ALA A CA 1
ATOM 2239 C C . ALA A 1 281 ? -31.371 -0.970 64.206 1.00 51.09 281 ALA A C 1
ATOM 2241 O O . ALA A 1 281 ? -30.317 -1.460 63.806 1.00 51.09 281 ALA A O 1
ATOM 2242 N N . ASP A 1 282 ? -32.545 -1.185 63.604 1.00 54.59 282 ASP A N 1
ATOM 2243 C CA . ASP A 1 282 ? -32.708 -1.722 62.242 1.00 54.59 282 ASP A CA 1
ATOM 2244 C C . ASP A 1 282 ? -32.304 -0.640 61.217 1.00 54.59 282 ASP A C 1
ATOM 2246 O O . ASP A 1 282 ? -33.095 -0.204 60.380 1.00 54.59 282 ASP A O 1
ATOM 2250 N N . THR A 1 283 ? -31.080 -0.121 61.320 1.00 58.62 283 THR A N 1
ATOM 2251 C CA . THR A 1 283 ? -30.536 0.850 60.365 1.00 58.62 283 THR A CA 1
ATOM 2252 C C . THR A 1 283 ? -29.841 0.120 59.222 1.00 58.62 283 THR A C 1
ATOM 2254 O O . THR A 1 283 ? -29.051 -0.803 59.426 1.00 58.62 283 THR A O 1
ATOM 2257 N N . ALA A 1 284 ? -30.151 0.517 57.986 1.00 60.59 284 ALA A N 1
ATOM 2258 C CA . ALA A 1 284 ? -29.580 -0.103 56.798 1.00 60.59 284 ALA A CA 1
ATOM 2259 C C . ALA A 1 284 ? -28.052 0.088 56.751 1.00 60.59 284 ALA A C 1
ATOM 2261 O O . ALA A 1 284 ? -27.532 1.170 57.023 1.00 60.59 284 ALA A O 1
ATOM 2262 N N . LEU A 1 285 ? -27.333 -0.969 56.359 1.00 60.62 285 LEU A N 1
ATOM 2263 C CA . LEU A 1 285 ? -25.864 -1.023 56.326 1.00 60.62 285 LEU A CA 1
ATOM 2264 C C . LEU A 1 285 ? -25.231 0.053 55.414 1.00 60.62 285 LEU A C 1
ATOM 2266 O O . LEU A 1 285 ? -24.094 0.452 55.620 1.00 60.62 285 LEU A O 1
ATOM 2270 N N . GLU A 1 286 ? -25.970 0.544 54.419 1.00 61.62 286 GLU A N 1
ATOM 2271 C CA . GLU A 1 286 ? -25.505 1.519 53.417 1.00 61.62 286 GLU A CA 1
ATOM 2272 C C . GLU A 1 286 ? -25.814 2.984 53.774 1.00 61.62 286 GLU A C 1
ATOM 2274 O O . GLU A 1 286 ? -25.325 3.887 53.092 1.00 61.62 286 GLU A O 1
ATOM 2279 N N . ASP A 1 287 ? -26.632 3.230 54.802 1.00 71.56 287 ASP A N 1
ATOM 2280 C CA . ASP A 1 287 ? -27.235 4.541 55.052 1.00 71.56 287 ASP A CA 1
ATOM 2281 C C . ASP A 1 287 ? -26.463 5.316 56.132 1.00 71.56 287 ASP A C 1
ATOM 2283 O O . ASP A 1 287 ? -26.840 5.374 57.307 1.00 71.56 287 ASP A O 1
ATOM 2287 N N . THR A 1 288 ? -25.323 5.883 55.727 1.00 68.44 288 THR A N 1
ATOM 2288 C CA . THR A 1 288 ? -24.402 6.602 56.622 1.00 68.44 288 THR A CA 1
ATOM 2289 C C . THR A 1 288 ? -25.047 7.798 57.317 1.00 68.44 288 THR A C 1
ATOM 2291 O O . THR A 1 288 ? -24.679 8.107 58.445 1.00 68.44 288 THR A O 1
ATOM 2294 N N . GLU A 1 289 ? -26.020 8.459 56.682 1.00 68.50 289 GLU A N 1
ATOM 2295 C CA . GLU A 1 289 ? -26.737 9.595 57.282 1.00 68.50 289 GLU A CA 1
ATOM 2296 C C . GLU A 1 289 ? -27.587 9.127 58.473 1.00 68.50 289 GLU A C 1
ATOM 2298 O O . GLU A 1 289 ? -27.455 9.656 59.575 1.00 68.50 289 GLU A O 1
ATOM 2303 N N . GLN A 1 290 ? -28.341 8.035 58.310 1.00 66.88 290 GLN A N 1
ATOM 2304 C CA . GLN A 1 290 ? -29.142 7.462 59.397 1.00 66.88 290 GLN A CA 1
ATOM 2305 C C . GLN A 1 290 ? -28.282 6.881 60.533 1.00 66.88 290 GLN A C 1
ATOM 2307 O O . GLN A 1 290 ? -28.672 6.945 61.702 1.00 66.88 290 GLN A O 1
ATOM 2312 N N . GLN A 1 291 ? -27.100 6.333 60.226 1.00 67.06 291 GLN A N 1
ATOM 2313 C CA . GLN A 1 291 ? -26.143 5.836 61.230 1.00 67.06 291 GLN A CA 1
ATOM 2314 C C . GLN A 1 291 ? -25.557 6.972 62.083 1.00 67.06 291 GLN A C 1
ATOM 2316 O O . GLN A 1 291 ? -25.400 6.828 63.296 1.00 67.06 291 GLN A O 1
ATOM 2321 N N . MET A 1 292 ? -25.271 8.126 61.479 1.00 67.00 292 MET A N 1
ATOM 2322 C CA . MET A 1 292 ? -24.778 9.296 62.211 1.00 67.00 292 MET A CA 1
ATOM 2323 C C . MET A 1 292 ? -25.892 9.989 63.009 1.00 67.00 292 MET A C 1
ATOM 2325 O O . MET A 1 292 ? -25.669 10.381 64.157 1.00 67.00 292 MET A O 1
ATOM 2329 N N . ASP A 1 293 ? -27.107 10.074 62.460 1.00 69.88 293 ASP A N 1
ATOM 2330 C CA . ASP A 1 293 ? -28.264 10.680 63.131 1.00 69.88 293 ASP A CA 1
ATOM 2331 C C . ASP A 1 293 ? -28.700 9.891 64.372 1.00 69.88 293 ASP A C 1
ATOM 2333 O O . ASP A 1 293 ? -29.019 10.474 65.411 1.00 69.88 293 ASP A O 1
ATOM 2337 N N . THR A 1 294 ? -28.667 8.558 64.306 1.00 66.31 294 THR A N 1
ATOM 2338 C CA . THR A 1 294 ? -29.014 7.685 65.441 1.00 66.31 294 THR A CA 1
ATOM 2339 C C . THR A 1 294 ? -28.011 7.793 66.591 1.00 66.31 294 THR A C 1
ATOM 2341 O O . THR A 1 294 ? -28.417 7.807 67.754 1.00 66.31 294 THR A O 1
ATOM 2344 N N . VAL A 1 295 ? -26.717 7.947 66.296 1.00 63.75 295 VAL A N 1
ATOM 2345 C CA . VAL A 1 295 ? -25.675 8.170 67.315 1.00 63.75 295 VAL A CA 1
ATOM 2346 C C . VAL A 1 295 ? -25.748 9.585 67.894 1.00 63.75 295 VAL A C 1
ATOM 2348 O O . VAL A 1 295 ? -25.636 9.750 69.110 1.00 63.75 295 VAL A O 1
ATOM 2351 N N . SER A 1 296 ? -26.019 10.602 67.068 1.00 65.25 296 SER A N 1
ATOM 2352 C CA . SER A 1 296 ? -26.266 11.972 67.542 1.00 65.25 296 SER A CA 1
ATOM 2353 C C . SER A 1 296 ? -27.513 12.069 68.425 1.00 65.25 296 SER A C 1
ATOM 2355 O O . SER A 1 296 ? -27.495 12.772 69.434 1.00 65.25 296 SER A O 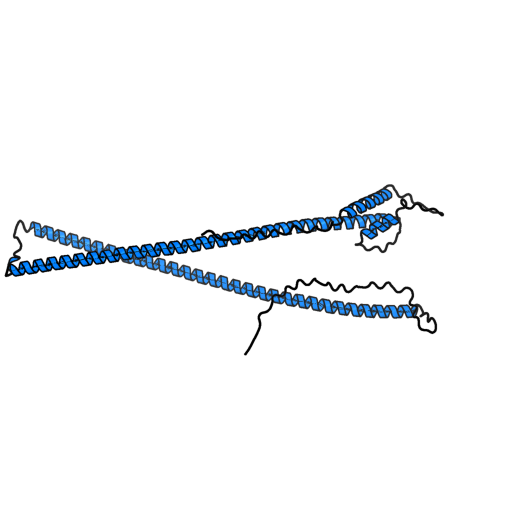1
ATOM 2357 N N . ALA A 1 297 ? -28.578 11.328 68.107 1.00 62.16 297 ALA A N 1
ATOM 2358 C CA . ALA A 1 297 ? -29.795 11.277 68.915 1.00 62.16 297 ALA A CA 1
ATOM 2359 C C . ALA A 1 297 ? -29.618 10.513 70.241 1.00 62.16 297 ALA A C 1
ATOM 2361 O O . ALA A 1 297 ? -30.311 10.817 71.213 1.00 62.16 297 ALA A O 1
ATOM 2362 N N . ALA A 1 298 ? -28.699 9.544 70.296 1.00 57.69 298 ALA A N 1
ATOM 2363 C CA . ALA A 1 298 ? -28.385 8.768 71.499 1.00 57.69 298 ALA A CA 1
ATOM 2364 C C . ALA A 1 298 ? -27.379 9.463 72.444 1.00 57.69 298 ALA A C 1
ATOM 2366 O O . ALA A 1 298 ? -27.192 9.022 73.579 1.00 57.69 298 ALA A O 1
ATOM 2367 N N . SER A 1 299 ? -26.740 10.549 72.000 1.00 53.19 299 SER A N 1
ATOM 2368 C CA . SER A 1 299 ? -25.755 11.312 72.773 1.00 53.19 299 SER A CA 1
ATOM 2369 C C . SER A 1 299 ? -26.413 12.182 73.866 1.00 53.19 299 SER A C 1
ATOM 2371 O O . SER A 1 299 ? -27.244 13.034 73.547 1.00 53.19 299 SER A O 1
ATOM 2373 N N . PRO A 1 300 ? -26.031 12.064 75.156 1.00 51.31 300 PRO A N 1
ATOM 2374 C CA . PRO A 1 300 ? -26.698 12.776 76.255 1.00 51.31 300 PRO A CA 1
ATOM 2375 C C . PRO A 1 300 ? -26.381 14.281 76.377 1.00 51.31 300 PRO A C 1
ATOM 2377 O O . PRO A 1 300 ? -26.878 14.931 77.293 1.00 51.31 300 PRO A O 1
ATOM 2380 N N . LEU A 1 301 ? -25.573 14.867 75.486 1.00 49.56 301 LEU A N 1
ATOM 2381 C CA . LEU A 1 301 ? -25.032 16.229 75.648 1.00 49.56 301 LEU A CA 1
ATOM 2382 C C . LEU A 1 301 ? -25.761 17.335 74.862 1.00 49.56 301 LEU A C 1
ATOM 2384 O O . LEU A 1 301 ? -25.282 18.462 74.811 1.00 49.56 301 LEU A O 1
ATOM 2388 N N . GLY A 1 302 ? -26.943 17.063 74.300 1.00 47.81 302 GLY A N 1
ATOM 2389 C CA . GLY A 1 302 ? -27.637 18.028 73.440 1.00 47.81 302 GLY A CA 1
ATOM 2390 C C . GLY A 1 302 ? -29.162 18.006 73.501 1.00 47.81 302 GLY A C 1
ATOM 2391 O O . GLY A 1 302 ? -29.800 18.058 72.458 1.00 47.81 302 GLY A O 1
ATOM 2392 N N . ARG A 1 303 ? -29.786 17.937 74.684 1.00 40.31 303 ARG A N 1
ATOM 2393 C CA . ARG A 1 303 ? -31.219 18.274 74.830 1.00 40.31 303 ARG A CA 1
ATOM 2394 C C . ARG A 1 303 ? -31.496 18.933 76.175 1.00 40.31 303 ARG A C 1
ATOM 2396 O O . ARG A 1 303 ? -31.719 18.276 77.187 1.00 40.31 303 ARG A O 1
ATOM 2403 N N . GLY A 1 304 ? -31.527 20.261 76.172 1.00 44.19 304 GLY A N 1
ATOM 2404 C CA . GLY A 1 304 ? -32.170 21.021 77.232 1.00 44.19 304 GLY A CA 1
ATOM 2405 C C . GLY A 1 304 ? -33.684 20.869 77.130 1.00 44.19 304 GLY A C 1
ATOM 2406 O O . GLY A 1 304 ? -34.314 21.621 76.403 1.00 44.19 304 GLY A O 1
A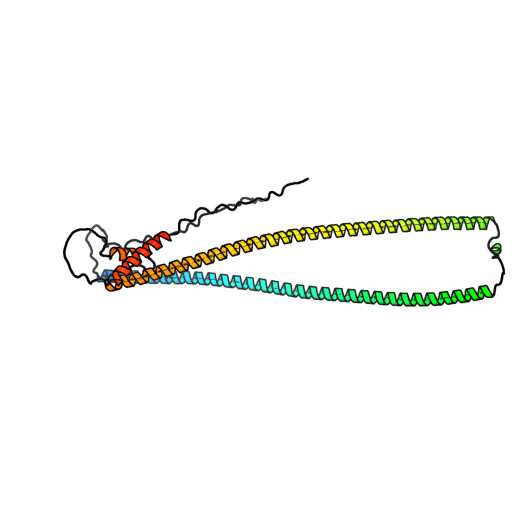TOM 2407 N N . THR A 1 305 ? -34.277 19.934 77.872 1.00 35.38 305 THR A N 1
ATOM 2408 C CA . THR A 1 305 ? -35.694 20.000 78.264 1.00 35.38 305 THR A CA 1
ATOM 2409 C C . THR A 1 305 ? -35.913 19.298 79.602 1.00 35.38 305 THR A C 1
ATOM 2411 O O . THR A 1 305 ? -35.453 18.184 79.830 1.00 35.38 305 THR A O 1
ATOM 2414 N N . ARG A 1 306 ? -36.614 20.010 80.487 1.00 37.88 306 ARG A N 1
ATOM 2415 C CA . ARG A 1 306 ? -36.958 19.682 81.875 1.00 37.88 306 ARG A CA 1
ATOM 2416 C C . ARG A 1 306 ? -37.694 18.339 82.026 1.00 37.88 306 ARG A C 1
ATOM 2418 O O . ARG A 1 306 ? -38.672 18.107 81.328 1.00 37.88 306 ARG A O 1
ATOM 2425 N N . GLY A 1 307 ? -37.350 17.595 83.085 1.00 35.88 307 GLY A N 1
ATOM 2426 C CA . GLY A 1 307 ? -38.326 16.848 83.893 1.00 35.88 307 GLY A CA 1
ATOM 2427 C C . GLY A 1 307 ? -38.223 15.314 83.931 1.00 35.88 307 GLY A C 1
ATOM 2428 O O . GLY A 1 307 ? -38.556 14.650 82.962 1.00 35.88 307 GLY A O 1
ATOM 2429 N N . ARG A 1 308 ? -37.959 14.814 85.154 1.00 32.12 308 ARG A N 1
ATOM 2430 C CA . ARG A 1 308 ? -38.263 13.486 85.754 1.00 32.12 308 ARG A CA 1
ATOM 2431 C C . ARG A 1 308 ? -37.269 12.310 85.584 1.00 32.12 308 ARG A C 1
ATOM 2433 O O . ARG A 1 308 ? -37.236 11.621 84.579 1.00 32.12 308 ARG A O 1
ATOM 2440 N N . SER A 1 309 ? -36.558 12.071 86.700 1.00 33.12 309 SER A N 1
ATOM 2441 C CA . SER A 1 309 ? -36.277 10.796 87.408 1.00 33.12 309 SER A CA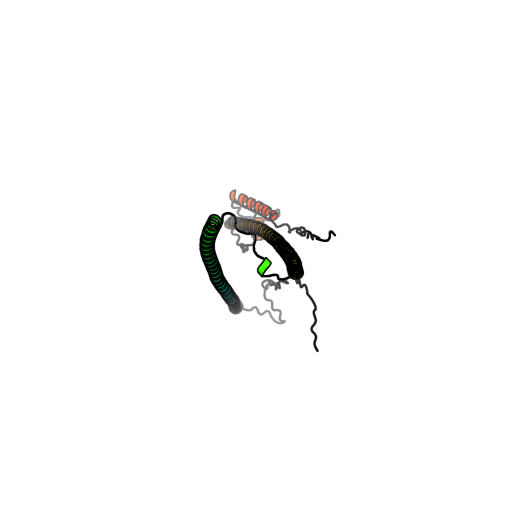 1
ATOM 2442 C C . SER A 1 309 ? -35.689 9.573 86.666 1.00 33.12 309 SER A C 1
ATOM 2444 O O . SER A 1 309 ? -36.444 8.823 86.065 1.00 33.12 309 SER A O 1
ATOM 2446 N N . CYS A 1 310 ? -34.366 9.377 86.871 1.00 32.25 310 CYS A N 1
ATOM 2447 C CA . CYS A 1 310 ? -33.509 8.177 87.122 1.00 32.25 310 CYS A CA 1
ATOM 2448 C C . CYS A 1 310 ? -33.862 6.768 86.557 1.00 32.25 310 CYS A C 1
ATOM 2450 O O . CYS A 1 310 ? -35.042 6.460 86.455 1.00 32.25 310 CYS A O 1
ATOM 2452 N N . PRO A 1 311 ? -32.889 5.824 86.356 1.00 44.62 311 PRO A N 1
ATOM 2453 C CA . PRO A 1 311 ? -31.523 5.790 86.920 1.00 44.62 311 PRO A CA 1
ATOM 2454 C C . PRO A 1 311 ? -30.366 5.361 85.969 1.00 44.62 311 PRO A C 1
ATOM 2456 O O . PRO A 1 311 ? -30.564 4.793 84.903 1.00 44.62 311 PRO A O 1
ATOM 2459 N N . ARG A 1 312 ? -29.134 5.504 86.492 1.00 30.64 312 ARG A N 1
ATOM 2460 C CA . ARG A 1 312 ? -27.905 4.750 86.149 1.00 30.64 312 ARG A CA 1
ATOM 2461 C C . ARG A 1 312 ? -27.120 5.211 84.907 1.00 30.64 312 ARG A C 1
ATOM 2463 O O . ARG A 1 312 ? -27.067 4.547 83.880 1.00 30.64 312 ARG A O 1
ATOM 2470 N N . MET A 1 313 ? -26.394 6.315 85.084 1.00 33.31 313 MET A N 1
ATOM 2471 C CA . MET A 1 313 ? -25.233 6.668 84.262 1.00 33.31 313 MET A CA 1
ATOM 2472 C C . MET A 1 313 ? -24.120 5.644 84.515 1.00 33.31 313 MET A C 1
ATOM 2474 O O . MET A 1 313 ? -23.463 5.674 85.557 1.00 33.31 313 MET A O 1
ATOM 2478 N N . ALA A 1 314 ? -23.912 4.726 83.573 1.00 35.66 314 ALA A N 1
ATOM 2479 C CA . ALA A 1 314 ? -22.584 4.163 83.394 1.00 35.66 314 ALA A CA 1
ATOM 2480 C C . ALA A 1 314 ? -21.688 5.330 82.972 1.00 35.66 314 ALA A C 1
ATOM 2482 O O . ALA A 1 314 ? -22.007 6.038 82.017 1.00 35.66 314 ALA A O 1
ATOM 2483 N N . VAL A 1 315 ? -20.619 5.571 83.729 1.00 43.00 315 VAL A N 1
ATOM 2484 C CA . VAL A 1 315 ? -19.570 6.514 83.349 1.00 43.00 315 VAL A CA 1
ATOM 2485 C C . VAL A 1 315 ? -19.082 6.073 81.976 1.00 43.00 315 VAL A C 1
ATOM 2487 O O . VAL A 1 315 ? -18.409 5.051 81.851 1.00 43.00 315 VAL A O 1
ATOM 2490 N N . ALA A 1 316 ? -19.486 6.808 80.943 1.00 45.44 316 ALA A N 1
ATOM 2491 C CA . ALA A 1 316 ? -18.879 6.717 79.634 1.00 45.44 316 ALA A CA 1
ATOM 2492 C C . ALA A 1 316 ? -17.392 7.005 79.861 1.00 45.44 316 ALA A C 1
ATOM 2494 O O . ALA A 1 316 ? -17.018 8.119 80.229 1.00 45.44 316 ALA A O 1
ATOM 2495 N N . SER A 1 317 ? -16.556 5.972 79.759 1.00 50.81 317 SER A N 1
ATOM 2496 C CA . SER A 1 317 ? -15.103 6.104 79.804 1.00 50.81 317 SER A CA 1
ATOM 2497 C C . SER A 1 317 ? -14.681 7.215 78.838 1.00 50.81 317 SER A C 1
ATOM 2499 O O . SER A 1 317 ? -15.337 7.399 77.815 1.00 50.81 317 SER A O 1
ATOM 2501 N N . GLY A 1 318 ? -13.608 7.962 79.124 1.00 55.00 318 GLY A N 1
ATOM 2502 C CA . GLY A 1 318 ? -13.169 9.080 78.265 1.00 55.00 318 GLY A CA 1
ATOM 2503 C C . GLY A 1 318 ? -13.072 8.720 76.771 1.00 55.00 318 GLY A C 1
ATOM 2504 O O . GLY A 1 318 ? -13.359 9.547 75.913 1.00 55.00 318 GLY A O 1
ATOM 2505 N N . SER A 1 319 ? -12.815 7.445 76.468 1.00 56.09 319 SER A N 1
ATOM 2506 C CA . SER A 1 319 ? -12.868 6.851 75.129 1.00 56.09 319 SER A CA 1
ATOM 2507 C C . SER A 1 319 ? -14.229 6.945 74.421 1.00 56.09 319 SER A C 1
ATOM 2509 O O . SER A 1 319 ? -14.269 7.143 73.214 1.00 56.09 319 SER A O 1
ATOM 2511 N N . HIS A 1 320 ? -15.354 6.838 75.126 1.00 58.22 320 HIS A N 1
ATOM 2512 C CA . HIS A 1 320 ? -16.696 6.843 74.534 1.00 58.22 320 HIS A CA 1
ATOM 2513 C C . HIS A 1 320 ? -17.176 8.259 74.176 1.00 58.22 320 HIS A C 1
ATOM 2515 O O . HIS A 1 320 ? -17.863 8.444 73.174 1.00 58.22 320 HIS A O 1
ATOM 2521 N N . LEU A 1 321 ? -16.783 9.271 74.957 1.00 62.62 321 LEU A N 1
ATOM 2522 C CA . LEU A 1 321 ? -16.974 10.683 74.595 1.00 62.62 321 LEU A CA 1
ATOM 2523 C C . LEU A 1 321 ? -16.100 11.065 73.395 1.00 62.62 321 LEU A C 1
ATOM 2525 O O . LEU A 1 321 ? -16.551 11.781 72.507 1.00 62.62 321 LEU A O 1
ATOM 2529 N N . GLN A 1 322 ? -14.881 10.528 73.333 1.00 67.50 322 GLN A N 1
ATOM 2530 C CA . GLN A 1 322 ? -13.955 10.759 72.227 1.00 67.50 322 GLN A CA 1
ATOM 2531 C C . GLN A 1 322 ? -14.446 10.132 70.911 1.00 67.50 322 GLN A C 1
ATOM 2533 O O . GLN A 1 322 ? -14.367 10.772 69.869 1.00 67.50 322 GLN A O 1
ATOM 2538 N N . VAL A 1 323 ? -15.048 8.937 70.957 1.00 67.69 323 VAL A N 1
ATOM 2539 C CA . VAL A 1 323 ? -15.708 8.310 69.793 1.00 67.69 323 VAL A CA 1
ATOM 2540 C C . VAL A 1 323 ? -16.899 9.140 69.296 1.00 67.69 323 VAL A C 1
ATOM 2542 O O . VAL A 1 323 ? -17.085 9.279 68.090 1.00 67.69 323 VAL A O 1
ATOM 2545 N N . LEU A 1 324 ? -17.685 9.730 70.203 1.00 66.56 324 LEU A N 1
ATOM 2546 C CA . LEU A 1 324 ? -18.822 10.590 69.844 1.00 66.56 324 LEU A CA 1
ATOM 2547 C C . LEU A 1 324 ? -18.380 11.912 69.198 1.00 66.56 324 LEU A C 1
ATOM 2549 O O . LEU A 1 324 ? -19.001 12.344 68.229 1.00 66.56 324 LEU A O 1
ATOM 2553 N N . LEU A 1 325 ? -17.293 12.514 69.689 1.00 69.94 325 LEU A N 1
ATOM 2554 C CA . LEU A 1 325 ? -16.669 13.694 69.082 1.00 69.94 325 LEU A CA 1
ATOM 2555 C C . LEU A 1 325 ? -16.131 13.381 67.676 1.00 69.94 325 LEU A C 1
ATOM 2557 O O . LEU A 1 325 ? -16.470 14.080 66.727 1.00 69.94 325 LEU A O 1
ATOM 2561 N N . CYS A 1 326 ? -15.410 12.267 67.500 1.00 70.69 326 CYS A N 1
ATOM 2562 C CA . CYS A 1 326 ? -14.926 11.849 66.178 1.00 70.69 326 CYS A CA 1
ATOM 2563 C C . CYS A 1 326 ? -16.062 11.586 65.176 1.00 70.69 326 CYS A C 1
ATOM 2565 O O . CYS A 1 326 ? -15.908 11.860 63.988 1.00 70.69 326 CYS A O 1
ATOM 2567 N N . MET A 1 327 ? -17.210 11.075 65.632 1.00 67.56 327 MET A N 1
ATOM 2568 C CA . MET A 1 327 ? -18.386 10.883 64.775 1.00 67.56 327 MET A CA 1
ATOM 2569 C C . MET A 1 327 ? -19.031 12.209 64.348 1.00 67.56 327 MET A C 1
ATOM 2571 O O . MET A 1 327 ? -19.531 12.301 63.229 1.00 67.56 327 MET A O 1
ATOM 2575 N N . GLN A 1 328 ? -18.991 13.244 65.194 1.00 67.12 328 GLN A N 1
ATOM 2576 C CA . GLN A 1 328 ? -19.455 14.591 64.836 1.00 67.12 328 GLN A CA 1
ATOM 2577 C C . GLN A 1 328 ? -18.516 15.272 63.832 1.00 67.12 328 GLN A C 1
ATOM 2579 O O . GLN A 1 328 ? -18.992 15.848 62.853 1.00 67.12 328 GLN A O 1
ATOM 2584 N N . ASP A 1 329 ? -17.201 15.135 64.013 1.00 70.31 329 ASP A N 1
ATOM 2585 C CA . ASP A 1 329 ? -16.206 15.672 63.077 1.00 70.31 329 ASP A CA 1
ATOM 2586 C C . ASP A 1 329 ? -16.300 14.987 61.703 1.00 70.31 329 ASP A C 1
ATOM 2588 O O . ASP A 1 329 ? -16.278 15.644 60.660 1.00 70.31 329 ASP A O 1
ATOM 2592 N N . LEU A 1 330 ? -16.497 13.664 61.677 1.00 68.00 330 LEU A N 1
ATOM 2593 C CA . LEU A 1 330 ? -16.714 12.912 60.438 1.00 68.00 330 LEU A CA 1
ATOM 2594 C C . LEU A 1 330 ? -18.024 13.296 59.739 1.00 68.00 330 LEU A C 1
ATOM 2596 O O . LEU A 1 330 ? -18.047 13.359 58.509 1.00 68.00 330 LEU A O 1
ATOM 2600 N N . ALA A 1 331 ? -19.091 13.600 60.485 1.00 64.81 331 ALA A N 1
ATOM 2601 C CA . ALA A 1 331 ? -20.345 14.090 59.911 1.00 64.81 331 ALA A CA 1
ATOM 2602 C C . ALA A 1 331 ? -20.170 15.462 59.234 1.00 64.81 331 ALA A C 1
ATOM 2604 O O . ALA A 1 331 ? -20.710 15.685 58.148 1.00 64.81 331 ALA A O 1
ATOM 2605 N N . ALA A 1 332 ? -19.364 16.352 59.824 1.00 65.69 332 ALA A N 1
ATOM 2606 C CA . ALA A 1 332 ? -19.020 17.642 59.228 1.00 65.69 332 ALA A CA 1
ATOM 2607 C C . ALA A 1 332 ? -18.184 17.479 57.943 1.00 65.69 332 ALA A C 1
ATOM 2609 O O . ALA A 1 332 ? -18.516 18.066 56.913 1.00 65.69 332 ALA A O 1
ATOM 2610 N N . ILE A 1 333 ? -17.170 16.607 57.958 1.00 67.94 333 ILE A N 1
ATOM 2611 C CA . ILE A 1 333 ? -16.335 16.304 56.781 1.00 67.94 333 ILE A CA 1
ATOM 2612 C C . ILE A 1 333 ? -17.173 15.673 55.655 1.00 67.94 333 ILE A C 1
ATOM 2614 O O . ILE A 1 333 ? -17.032 16.030 54.484 1.00 67.94 333 ILE A O 1
ATOM 2618 N N . CYS A 1 334 ? -18.099 14.768 55.987 1.00 61.78 334 CYS A N 1
ATOM 2619 C CA . CYS A 1 334 ? -19.000 14.160 55.005 1.00 61.78 334 CYS A CA 1
ATOM 2620 C C . CYS A 1 334 ? -19.974 15.179 54.385 1.00 61.78 334 CYS A C 1
ATOM 2622 O O . CYS A 1 334 ? -20.334 15.041 53.213 1.00 61.78 334 CYS A O 1
ATOM 2624 N N . ALA A 1 335 ? -20.380 16.215 55.127 1.00 61.47 335 ALA A N 1
ATOM 2625 C CA . ALA A 1 335 ? -21.220 17.291 54.605 1.00 61.47 335 ALA A CA 1
ATOM 2626 C C . ALA A 1 335 ? -20.471 18.197 53.606 1.00 61.47 335 ALA A C 1
ATOM 2628 O O . ALA A 1 335 ? -21.073 18.636 52.624 1.00 61.47 335 ALA A O 1
ATOM 2629 N N . GLU A 1 336 ? -19.169 18.430 53.806 1.00 59.41 336 GLU A N 1
ATOM 2630 C CA . GLU A 1 336 ? -18.322 19.204 52.883 1.00 59.41 336 GLU A CA 1
ATOM 2631 C C . GLU A 1 336 ? -17.943 18.436 51.608 1.00 59.41 336 GLU A C 1
ATOM 2633 O O . GLU A 1 336 ? -17.801 19.032 50.540 1.00 59.41 336 GLU A O 1
ATOM 2638 N N . LEU A 1 337 ? -17.835 17.107 51.689 1.00 55.97 337 LEU A N 1
ATOM 2639 C CA . LEU A 1 337 ? -17.537 16.236 50.546 1.00 55.97 337 LEU A CA 1
ATOM 2640 C C . LEU A 1 337 ? -18.748 15.969 49.634 1.00 55.97 337 LEU A C 1
ATOM 2642 O O . LEU A 1 337 ? -18.601 15.290 48.610 1.00 55.97 337 LEU A O 1
ATOM 2646 N N . ARG A 1 338 ? -19.941 16.497 49.953 1.00 53.06 338 ARG A N 1
ATOM 2647 C CA . ARG A 1 338 ? -21.099 16.407 49.052 1.00 53.06 338 ARG A CA 1
ATOM 2648 C C . ARG A 1 338 ? -20.750 17.057 47.708 1.00 53.06 338 ARG A C 1
ATOM 2650 O O . ARG A 1 338 ? -20.284 18.198 47.681 1.00 53.06 338 ARG A O 1
ATOM 2657 N N . PRO A 1 339 ? -20.992 16.374 46.576 1.00 44.06 339 PRO A N 1
ATOM 2658 C CA . PRO A 1 339 ? -20.657 16.920 45.273 1.00 44.06 339 PRO A CA 1
ATOM 2659 C C . PRO A 1 339 ? -21.454 18.209 45.044 1.00 44.06 339 PRO A C 1
ATOM 2661 O O . PRO A 1 339 ? -22.673 18.176 44.866 1.00 44.06 339 PRO A O 1
ATOM 2664 N N . ARG A 1 340 ? -20.770 19.362 45.032 1.00 47.22 340 ARG A N 1
ATOM 2665 C CA . ARG A 1 340 ? -21.320 20.565 44.402 1.00 47.22 340 ARG A CA 1
ATOM 2666 C C . ARG A 1 340 ? -21.617 20.210 42.952 1.00 47.22 340 ARG A C 1
ATOM 2668 O O . ARG A 1 340 ? -20.777 19.600 42.289 1.00 47.22 340 ARG A O 1
ATOM 2675 N N . GLN A 1 341 ? -22.827 20.542 42.500 1.00 35.53 341 GLN A N 1
ATOM 2676 C CA . GLN A 1 341 ? -23.265 20.242 41.142 1.00 35.53 341 GLN A CA 1
ATOM 2677 C C . GLN A 1 341 ? -22.188 20.661 40.135 1.00 35.53 341 GLN A C 1
ATOM 2679 O O . GLN A 1 341 ? -21.622 21.748 40.292 1.00 35.53 341 GLN A O 1
ATOM 2684 N N . PRO A 1 342 ? -21.884 19.824 39.127 1.00 39.72 342 PRO A N 1
ATOM 2685 C CA . PRO A 1 342 ? -20.977 20.229 38.073 1.00 39.72 342 PRO A CA 1
ATOM 2686 C C . PRO A 1 342 ? -21.580 21.466 37.404 1.00 39.72 342 PRO A C 1
ATOM 2688 O O . PRO A 1 342 ? -22.659 21.403 36.816 1.00 39.72 342 PRO A O 1
ATOM 2691 N N . GLY A 1 343 ? -20.906 22.608 37.549 1.00 40.91 343 GLY A N 1
ATOM 2692 C CA . GLY A 1 343 ? -21.205 23.781 36.740 1.00 40.91 343 GLY A CA 1
ATOM 2693 C C . GLY A 1 343 ? -21.121 23.400 35.257 1.00 40.91 343 GLY A C 1
ATOM 2694 O O . GLY A 1 343 ? -20.369 22.482 34.913 1.00 40.91 343 GLY A O 1
ATOM 2695 N N . PRO A 1 344 ? -21.901 24.053 34.381 1.00 38.19 344 PRO A N 1
ATOM 2696 C CA . PRO A 1 344 ? -21.891 23.739 32.961 1.00 38.19 344 PRO A CA 1
ATOM 2697 C C . PRO A 1 344 ? -20.455 23.825 32.438 1.00 38.19 344 PRO A C 1
ATOM 2699 O O . PRO A 1 344 ? -19.781 24.840 32.616 1.00 38.19 344 PRO A O 1
ATOM 2702 N N . CYS A 1 345 ? -19.976 22.734 31.836 1.00 38.31 345 CYS A N 1
ATOM 2703 C CA . CYS A 1 345 ? -18.685 22.713 31.162 1.00 38.31 345 CYS A CA 1
ATOM 2704 C C . CYS A 1 345 ? -18.651 23.852 30.130 1.00 38.31 345 CYS A C 1
ATOM 2706 O O . CYS A 1 345 ? -19.650 24.043 29.427 1.00 38.31 345 CYS A O 1
ATOM 2708 N N . PRO A 1 346 ? -17.544 24.607 30.007 1.00 40.59 346 PRO A N 1
ATOM 2709 C CA . PRO A 1 346 ? -17.415 25.565 28.923 1.00 40.59 346 PRO A CA 1
ATOM 2710 C C . PRO A 1 346 ? -17.547 24.796 27.608 1.00 40.59 346 PRO A C 1
ATOM 2712 O O . PRO A 1 346 ? -16.861 23.797 27.387 1.00 40.59 346 PRO A O 1
ATOM 2715 N N . ALA A 1 347 ? -18.499 25.226 26.780 1.00 36.03 347 ALA A N 1
ATOM 2716 C CA . ALA A 1 347 ? -18.713 24.671 25.458 1.00 36.03 347 ALA A CA 1
ATOM 2717 C C . ALA A 1 347 ? -17.381 24.668 24.702 1.00 36.03 347 ALA A C 1
ATOM 2719 O O . ALA A 1 347 ? -16.692 25.688 24.657 1.00 36.03 347 ALA A O 1
ATOM 2720 N N . ALA A 1 348 ? -17.033 23.516 24.129 1.00 38.62 348 ALA A N 1
ATOM 2721 C CA . ALA A 1 348 ? -15.939 23.403 23.185 1.00 38.62 348 ALA A CA 1
ATOM 2722 C C . ALA A 1 348 ? -16.144 24.466 22.100 1.00 38.62 348 ALA A C 1
ATOM 2724 O O . ALA A 1 348 ? -17.114 24.417 21.341 1.00 38.62 348 ALA A O 1
ATOM 2725 N N . THR A 1 349 ? -15.262 25.460 22.066 1.00 39.00 349 THR A N 1
ATOM 2726 C CA . THR A 1 349 ? -15.160 26.407 20.967 1.00 39.00 349 THR A CA 1
ATOM 2727 C C . THR A 1 349 ? -14.830 25.601 19.721 1.00 39.00 349 THR A C 1
ATOM 2729 O O . THR A 1 349 ? -13.690 25.198 19.501 1.00 39.00 349 THR A O 1
ATOM 2732 N N . SER A 1 350 ? -15.850 25.336 18.908 1.00 38.66 350 SER A N 1
ATOM 2733 C CA . SER A 1 350 ? -15.687 24.883 17.536 1.00 38.66 350 SER A CA 1
ATOM 2734 C C . SER A 1 350 ? -14.968 25.993 16.773 1.00 38.66 350 SER A C 1
ATOM 2736 O O . SER A 1 350 ? -15.595 26.918 16.250 1.00 38.66 350 SER A O 1
ATOM 2738 N N . VAL A 1 351 ? -13.639 25.937 16.742 1.00 40.66 351 VAL A N 1
ATOM 2739 C CA . VAL A 1 351 ? -12.846 26.719 15.799 1.00 40.66 351 VAL A CA 1
ATOM 2740 C C . VAL A 1 351 ? -13.088 26.091 14.432 1.00 40.66 351 VAL A C 1
ATOM 2742 O O . VAL A 1 351 ? -12.406 25.164 14.007 1.00 40.66 351 VAL A O 1
ATOM 2745 N N . HIS A 1 352 ? -14.126 26.572 13.751 1.00 38.03 352 HIS A N 1
ATOM 2746 C CA . HIS A 1 352 ? -14.258 26.387 12.318 1.00 38.03 352 HIS A CA 1
ATOM 2747 C C . HIS A 1 352 ? -13.077 27.098 11.657 1.00 38.03 352 HIS A C 1
ATOM 2749 O O . HIS A 1 352 ? -13.092 28.317 11.482 1.00 38.03 352 HIS A O 1
ATOM 2755 N N . HIS A 1 353 ? -12.052 26.335 11.275 1.00 37.53 353 HIS A N 1
ATOM 2756 C CA . HIS A 1 353 ? -11.099 26.784 10.271 1.00 37.53 353 HIS A CA 1
ATOM 2757 C C . HIS A 1 353 ? -11.855 26.965 8.954 1.00 37.53 353 HIS A C 1
ATOM 2759 O O . HIS A 1 353 ? -12.101 26.028 8.197 1.00 37.53 353 HIS A O 1
ATOM 2765 N N . ARG A 1 354 ? -12.267 28.208 8.710 1.00 38.66 354 ARG A N 1
ATOM 2766 C CA . ARG A 1 354 ? -12.752 28.691 7.424 1.00 38.66 354 ARG A CA 1
ATOM 2767 C C . ARG A 1 354 ? -11.543 28.783 6.493 1.00 38.66 354 ARG A C 1
ATOM 2769 O O . ARG A 1 354 ? -10.907 29.824 6.395 1.00 38.66 354 ARG A O 1
ATOM 2776 N N . GLY A 1 355 ? -11.195 27.668 5.859 1.00 42.66 355 GLY A N 1
ATOM 2777 C CA . GLY A 1 355 ? -10.352 27.676 4.671 1.00 42.66 355 GLY A CA 1
ATOM 2778 C C . GLY A 1 355 ? -11.161 28.257 3.519 1.00 42.66 355 GLY A C 1
ATOM 2779 O O . GLY A 1 355 ? -12.008 27.572 2.953 1.00 42.66 355 GLY A O 1
ATOM 2780 N N . ALA A 1 356 ? -10.951 29.535 3.221 1.00 40.53 356 ALA A N 1
ATOM 2781 C CA . ALA A 1 356 ? -11.452 30.159 2.011 1.00 40.53 356 ALA A CA 1
ATOM 2782 C C . ALA A 1 356 ? -10.444 31.197 1.518 1.00 40.53 356 ALA A C 1
ATOM 2784 O O . ALA A 1 356 ? -10.181 32.184 2.198 1.00 40.53 356 ALA A O 1
ATOM 2785 N N . THR A 1 357 ? -9.972 30.920 0.302 1.00 42.03 357 THR A N 1
ATOM 2786 C CA . THR A 1 357 ? -9.596 31.859 -0.761 1.00 42.03 357 THR A CA 1
ATOM 2787 C C . THR A 1 357 ? -8.385 32.761 -0.538 1.00 42.03 357 THR A C 1
ATOM 2789 O O . THR A 1 357 ? -8.480 33.783 0.131 1.00 42.03 357 THR A O 1
ATOM 2792 N N . GLU A 1 358 ? -7.316 32.463 -1.273 1.00 34.38 358 GLU A N 1
ATOM 2793 C CA . GLU A 1 358 ? -6.541 33.499 -1.958 1.00 34.38 358 GLU A CA 1
ATOM 2794 C C . GLU A 1 358 ? -6.460 33.164 -3.465 1.00 34.38 358 GLU A C 1
ATOM 2796 O O . GLU A 1 358 ? -6.689 32.001 -3.818 1.00 34.38 358 GLU A O 1
ATOM 2801 N N . PRO A 1 359 ? -6.298 34.191 -4.324 1.00 53.62 359 PRO A N 1
ATOM 2802 C CA . PRO A 1 359 ? -6.620 34.167 -5.756 1.00 53.62 359 PRO A CA 1
ATOM 2803 C C . PRO A 1 359 ? -5.630 33.430 -6.663 1.00 53.62 359 PRO A C 1
ATOM 2805 O O . PRO A 1 359 ? -4.458 33.242 -6.264 1.00 53.62 359 PRO A O 1
#

Foldseek 3Di:
DDDDDDDDPDPPPDPPPPPCPPPPVPDDDDDPPPDDPDDDPPDPPVRVVVVVVVVVVVVVVVVVVVVVVVVVVVVVVVVVVVVVVVVVVVVVVVVVVVVVVVVVVVVVVVVVVVVVVVVVVVVVVVVVVVVVVVVVVVVVVVVVVVVVVVVVVVVDDDDDDDCPVVVDVDPVVVVVVVVVVVVVVVVVVVVVVVVVVVVVVVVVVVVVVVVVVVVVVVVVVVVVVVVVVVVVVVVVVVVVVVVVVVVVVVVVVVVVVVVVVLLVVLLVLLCVLCVVVVDPDPDDSRCSVVSLVVSVVVDPPDDPDDDDDDDDDPPPPPVNVVSNVVSVVSVVVVVVPPDDPPDDDPPPPPPPPPPDDDD

Organism: NCBI:txid241587

Sequence (359 aa):
MGEQAWLPVLSSGGPCRVLLMPWRWVPPPGHSELHTAHGRMVLRPSTCLLLKRREVAEVERALRRQREVRFRQRMERLAQRRQQLDQREQRLRDVGLNFTAFLQASAVRQERALQRAAEARAQVAEQDAEAARLHQQLAGLQQHRDRLAQRLRSLHPAASEPPLAAQFQDVRSMLAHFEALLAMRAALVQEAEAGQERLVQGWARLRGYREETLGELLCIASERAQLHACLEAAHREVLQGESCWAHAQSTATEKTLLLAQLKLAVLNLFHLATAPLKVHADTALEDTEQQMDTVSAASPLGRGTRGRSCPRMAVASGSHLQVLLCMQDLAAICAELRPRQPGPCPAATSVHHRGATEP

pLDDT: mean 76.26, std 24.75, range [27.33, 98.62]